Protein AF-A0A0C9YG19-F1 (afdb_monomer)

Mean predicted aligned error: 8.18 Å

Secondary structure (DSSP, 8-state):
----GGGS-EEEEEEETTTEEEEEE-GGGTTTSSSSSPPHHHHHHHIIIIIHHHHHHH-TTGGGGS-SSHHHHHHHTB-TTS-B--------GGGHHHHHHHHHHHHHHH-GGGTT-EEEEEE-S-TTSS----S--SS--S--GGGHHHHHHHHHHHHHTTS-GGG--TTT-EEEEEEEE--TTEEEEEBGGGHHHHHHHH-TTSS-HHHHHHH-TTEEEEEETTEEEEEEEEE--GGG-SS--EEEEEEGGGGTT--SSS-TTSPPPGGGGSSHHHHHHHHHHHHHHHHHHHIIIIISSTT-PPPPPB-EEEEEEEEGGGTTTTTS---HHHHHHHEEEEEHHHH-

Sequence (348 aa):
MYVPMHKIPNLALGKVANRSVIRVFFPRLYHRFDSPQIPQLDLELIYNRCLRPIVQRLMPNQATHWPPSYNTILQTSRDQRGRFHFGSFDIPAYLLPRFSELYLQSVQQLRPYFRDAYFAHELRGWKAATVHNLEEDADGGNHHRDNQPYERVNALDDLTGVLHMPSINPDQWLIDVGLEFGNPGHVVTWRRYGHPAIGRHLLPDHNDPAAAMERSRQYYVDYHMHLKDIAGFRWTPGRHSDVIKYVQAYTTEKAISYQLHDGIFRPRKPSELLSDRLTERLLDDLDKQAGILFTCTGNGDMWGGEPQDGCARLEVRVPLNHAQDILTQIPRRLINDTMVQIPSRNWW

Organism: NCBI:txid765257

Solvent-accessible surface area (backbone atoms only — not comparable to full-atom values): 20077 Å² total; per-residue (Å²): 136,90,74,63,70,93,61,40,17,53,45,79,76,48,69,52,82,97,42,33,34,36,30,42,37,21,62,58,43,46,84,70,49,101,52,56,66,71,53,68,71,57,55,36,47,46,37,55,72,30,54,51,54,50,39,42,72,77,37,55,73,65,38,70,79,48,71,90,37,47,68,52,44,60,60,74,21,38,48,100,85,67,48,80,52,82,83,84,82,89,75,62,74,91,48,45,72,62,47,55,52,53,48,48,60,41,44,32,70,76,40,85,48,33,36,82,43,44,80,44,83,45,76,52,84,64,78,84,67,55,72,64,69,83,69,73,66,89,62,87,60,93,70,57,88,80,45,50,69,51,36,50,49,49,33,47,45,68,70,44,67,88,50,70,60,94,81,52,62,41,82,79,38,75,39,78,47,69,51,76,44,73,50,93,67,16,30,24,32,36,29,44,85,22,51,42,58,52,38,36,69,77,36,73,88,42,95,56,37,41,62,51,46,75,72,32,95,50,45,46,78,45,59,47,95,83,37,82,60,36,19,27,34,37,36,47,54,52,97,72,35,96,57,49,59,32,38,38,37,41,53,53,56,55,63,79,62,60,64,99,57,93,53,78,72,47,90,84,57,78,72,40,72,76,37,71,72,45,35,54,49,49,50,54,37,48,54,50,50,50,51,53,40,45,32,33,33,7,69,64,43,102,79,63,46,76,37,50,60,20,27,25,32,44,35,38,28,26,31,45,78,47,58,78,72,54,86,69,75,76,60,69,65,57,50,65,70,23,45,45,77,40,52,11,52,78,72,80

pLDDT: mean 88.17, std 11.11, range [41.0, 97.69]

Nearest PDB structures (foldseek):
  4wxx-assembly1_A  TM=1.991E-01  e=7.252E+00  Homo sapiens
  3otl-assembly1_B  TM=2.188E-01  e=8.638E+00  Rhizobium johnstonii 3841
  8toc-assembly1_b  TM=1.114E-01  e=5.743E+00  Acinetobacter phage AP205

Structure (mmCIF, N/CA/C/O backbone):
data_AF-A0A0C9YG19-F1
#
_entry.id   AF-A0A0C9YG19-F1
#
loop_
_atom_site.group_PDB
_atom_site.id
_atom_site.type_symbol
_atom_site.label_atom_id
_atom_site.label_alt_id
_atom_site.label_comp_id
_atom_site.label_asym_id
_atom_site.label_entity_id
_atom_site.label_seq_id
_atom_site.pdbx_PDB_ins_code
_atom_site.Cartn_x
_atom_site.Cartn_y
_atom_site.Cartn_z
_atom_site.occupancy
_atom_site.B_iso_or_equiv
_atom_site.auth_seq_id
_atom_site.auth_comp_id
_atom_site.auth_asym_id
_atom_site.auth_atom_id
_atom_site.pdbx_PDB_model_num
ATOM 1 N N . MET A 1 1 ? 0.323 -13.789 22.845 1.00 58.31 1 MET A N 1
ATOM 2 C CA . MET A 1 1 ? -0.256 -14.189 21.542 1.00 58.31 1 MET A CA 1
ATOM 3 C C . MET A 1 1 ? -0.315 -12.945 20.669 1.00 58.31 1 MET A C 1
ATOM 5 O O . MET A 1 1 ? -0.845 -11.948 21.134 1.00 58.31 1 MET A O 1
ATOM 9 N N . TYR A 1 2 ? 0.255 -12.972 19.462 1.00 78.31 2 TYR A N 1
ATOM 10 C CA . TYR A 1 2 ? 0.160 -11.857 18.514 1.00 78.31 2 TYR A CA 1
ATOM 11 C C . TYR A 1 2 ? -1.079 -12.046 17.634 1.00 78.31 2 TYR A C 1
ATOM 13 O O . TYR A 1 2 ? -1.259 -13.116 17.054 1.00 78.31 2 TYR A O 1
ATOM 21 N N . VAL A 1 3 ? -1.936 -11.027 17.546 1.00 82.44 3 VAL A N 1
ATOM 22 C CA . VAL A 1 3 ? -3.127 -11.040 16.686 1.00 82.44 3 VAL A CA 1
ATOM 23 C C . VAL A 1 3 ? -2.904 -10.057 15.537 1.00 82.44 3 VAL A C 1
ATOM 25 O O . VAL A 1 3 ? -2.651 -8.882 15.802 1.00 82.44 3 VAL A O 1
ATOM 28 N N . PRO A 1 4 ? -2.990 -10.490 14.264 1.00 84.75 4 PRO A N 1
ATOM 29 C CA . PRO A 1 4 ? -2.910 -9.569 13.139 1.00 84.75 4 PRO A CA 1
ATOM 30 C C . PRO A 1 4 ? -4.013 -8.511 13.224 1.00 84.75 4 PRO A C 1
ATOM 32 O O . PRO A 1 4 ? -5.188 -8.857 13.348 1.00 84.75 4 PRO A O 1
ATOM 35 N N . MET A 1 5 ? -3.645 -7.232 13.107 1.00 85.62 5 MET A N 1
ATOM 36 C CA . MET A 1 5 ? -4.569 -6.111 13.318 1.00 85.62 5 MET A CA 1
ATOM 37 C C . MET A 1 5 ? -5.825 -6.205 12.439 1.00 85.62 5 MET A C 1
ATOM 39 O O . MET A 1 5 ? -6.927 -5.983 12.921 1.00 85.62 5 MET A O 1
ATOM 43 N N . HIS A 1 6 ? -5.694 -6.642 11.180 1.00 83.69 6 HIS A N 1
ATOM 44 C CA . HIS A 1 6 ? -6.826 -6.800 10.254 1.00 83.69 6 HIS A CA 1
ATOM 45 C C . HIS A 1 6 ? -7.873 -7.842 10.690 1.00 83.69 6 HIS A C 1
ATOM 47 O O . HIS A 1 6 ? -8.966 -7.865 10.130 1.00 83.69 6 HIS A O 1
ATOM 53 N N . LYS A 1 7 ? -7.552 -8.713 11.655 1.00 89.12 7 LYS A N 1
ATOM 54 C CA . LYS A 1 7 ? -8.494 -9.693 12.215 1.00 89.12 7 LYS A CA 1
ATOM 55 C C . LYS A 1 7 ? -9.224 -9.180 13.454 1.00 89.12 7 LYS A C 1
ATOM 57 O O . LYS A 1 7 ? -10.195 -9.800 13.876 1.00 89.12 7 LYS A O 1
ATOM 62 N N . ILE A 1 8 ? -8.756 -8.086 14.053 1.00 92.56 8 ILE A N 1
ATOM 63 C CA . ILE A 1 8 ? -9.388 -7.497 15.230 1.00 92.56 8 ILE A CA 1
ATOM 64 C C . ILE A 1 8 ? -10.605 -6.683 14.761 1.00 92.56 8 ILE A C 1
ATOM 66 O O . ILE A 1 8 ? -10.444 -5.793 13.915 1.00 92.56 8 ILE A O 1
ATOM 70 N N . PRO A 1 9 ? -11.811 -6.945 15.300 1.00 94.88 9 PRO A N 1
ATOM 71 C CA . PRO A 1 9 ? -12.997 -6.164 14.978 1.00 94.88 9 PRO A CA 1
ATOM 72 C C . PRO A 1 9 ? -12.779 -4.673 15.214 1.00 94.88 9 PRO A C 1
ATOM 74 O O . PRO A 1 9 ? -12.217 -4.259 16.231 1.00 94.88 9 PRO A O 1
ATOM 77 N N . ASN A 1 10 ? -13.201 -3.860 14.251 1.00 94.94 10 ASN A N 1
ATOM 78 C CA . ASN A 1 10 ? -13.003 -2.418 14.281 1.00 94.94 10 ASN A CA 1
ATOM 79 C C . ASN A 1 10 ? -14.088 -1.683 13.490 1.00 94.94 10 ASN A C 1
ATOM 81 O O . ASN A 1 10 ? -14.752 -2.265 12.632 1.00 94.94 10 ASN A O 1
ATOM 85 N N . LEU A 1 11 ? -14.238 -0.391 13.770 1.00 93.88 11 LEU A N 1
ATOM 86 C CA . LEU A 1 11 ? -15.047 0.533 12.975 1.00 93.88 11 LEU A CA 1
ATOM 87 C C . LEU A 1 11 ? -14.205 1.719 12.519 1.00 93.88 11 LEU A C 1
ATOM 89 O O . LEU A 1 11 ? -13.269 2.124 13.207 1.00 93.88 11 LEU A O 1
ATOM 93 N N . ALA A 1 12 ? -14.557 2.289 11.368 1.00 92.56 12 ALA A N 1
ATOM 94 C CA . ALA A 1 12 ? -14.039 3.582 10.941 1.00 92.56 12 ALA A CA 1
ATOM 95 C C . ALA A 1 12 ? -14.816 4.683 11.673 1.00 92.56 12 ALA A C 1
ATOM 97 O O . ALA A 1 12 ? -16.031 4.784 11.519 1.00 92.56 12 ALA A O 1
ATOM 98 N N . LEU A 1 13 ? -14.119 5.477 12.483 1.00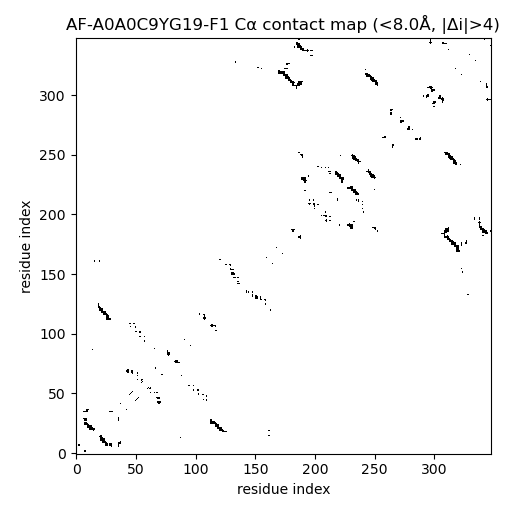 92.62 13 LEU A N 1
ATOM 99 C CA . LEU A 1 13 ? -14.714 6.574 13.242 1.00 92.62 13 LEU A CA 1
ATOM 100 C C . LEU A 1 13 ? -14.759 7.865 12.426 1.00 92.62 13 LEU A C 1
ATOM 102 O O . LEU A 1 13 ? -15.723 8.618 12.508 1.00 92.62 13 LEU A O 1
ATOM 106 N N . GLY A 1 14 ? -13.715 8.117 11.641 1.00 90.31 14 GLY A N 1
ATOM 107 C CA . GLY A 1 14 ? -13.596 9.333 10.854 1.00 90.31 14 GLY A CA 1
ATOM 108 C C . GLY A 1 14 ? -12.438 9.268 9.874 1.00 90.31 14 GLY A C 1
ATOM 109 O O . GLY A 1 14 ? -11.679 8.296 9.844 1.00 90.31 14 GLY A O 1
ATOM 110 N N . LYS A 1 15 ? -12.315 10.313 9.062 1.00 89.56 15 LYS A N 1
ATOM 111 C CA . LYS A 1 15 ? -11.207 10.506 8.128 1.00 89.56 15 LYS A CA 1
ATOM 112 C C . LYS A 1 15 ? -10.403 11.731 8.542 1.00 89.56 15 LYS A C 1
ATOM 114 O O . LYS A 1 15 ? -10.967 12.677 9.080 1.00 89.56 15 LYS A O 1
ATOM 119 N N . VAL A 1 16 ? -9.106 11.699 8.269 1.00 83.62 16 VAL A N 1
ATOM 120 C CA . VAL A 1 16 ? -8.214 12.856 8.385 1.00 83.62 16 VAL A CA 1
ATOM 121 C C . VAL A 1 16 ? -7.573 13.055 7.017 1.00 83.62 16 VAL A C 1
ATOM 123 O O . VAL A 1 16 ? -6.964 12.131 6.477 1.00 83.62 16 VAL A O 1
ATOM 126 N N . ALA A 1 17 ? -7.737 14.239 6.429 1.00 78.06 17 ALA A N 1
ATOM 127 C CA . ALA A 1 17 ? -7.295 14.514 5.059 1.00 78.06 17 ALA A CA 1
ATOM 128 C C . ALA A 1 17 ? -7.805 13.464 4.032 1.00 78.06 17 ALA A C 1
ATOM 130 O O . ALA A 1 17 ? -8.795 12.764 4.256 1.00 78.06 17 ALA A O 1
ATOM 131 N N . ASN A 1 18 ? -7.141 13.353 2.876 1.00 71.81 18 ASN A N 1
ATOM 132 C CA . ASN A 1 18 ? -7.630 12.560 1.738 1.00 71.81 18 ASN A CA 1
ATOM 133 C C . ASN A 1 18 ? -7.342 11.048 1.830 1.00 71.81 18 ASN A C 1
ATOM 135 O O . ASN A 1 18 ? -7.910 10.271 1.063 1.00 71.81 18 ASN A O 1
ATOM 139 N N . ARG A 1 19 ? -6.446 10.612 2.728 1.00 77.44 19 ARG A N 1
ATOM 140 C CA . ARG A 1 19 ? -5.847 9.258 2.701 1.00 77.44 19 ARG A CA 1
ATOM 141 C C . ARG A 1 19 ? -5.678 8.595 4.072 1.00 77.44 19 ARG A C 1
ATOM 143 O O . ARG A 1 19 ? -5.003 7.569 4.169 1.00 77.44 19 ARG A O 1
ATOM 150 N N . SER A 1 20 ? -6.284 9.156 5.120 1.00 86.81 20 SER A N 1
ATOM 151 C CA . SER A 1 20 ? -6.226 8.610 6.479 1.00 86.81 20 SER A CA 1
ATOM 152 C C . SER A 1 20 ? -7.620 8.323 7.023 1.00 86.81 20 SER A C 1
ATOM 154 O O . SER A 1 20 ? -8.537 9.137 6.903 1.00 86.81 20 SER A O 1
ATOM 156 N N . VAL A 1 21 ? -7.774 7.153 7.634 1.00 90.25 21 VAL A N 1
ATOM 157 C CA . VAL A 1 21 ? -8.972 6.732 8.360 1.00 90.25 21 VAL A CA 1
ATOM 158 C C . VAL A 1 21 ? -8.578 6.461 9.804 1.00 90.25 21 VAL A C 1
ATOM 160 O O . VAL A 1 21 ? -7.683 5.660 10.070 1.00 90.25 21 VAL A O 1
ATOM 163 N N . ILE A 1 22 ? -9.285 7.078 10.745 1.00 91.38 22 ILE A N 1
ATOM 164 C CA . ILE A 1 22 ? -9.171 6.741 12.161 1.00 91.38 22 ILE A CA 1
ATOM 165 C C . ILE A 1 22 ? -10.098 5.567 12.438 1.00 91.38 22 ILE A C 1
ATOM 167 O O . ILE A 1 22 ? -11.316 5.657 12.255 1.00 91.38 22 ILE A O 1
ATOM 171 N N . ARG A 1 23 ? -9.517 4.454 12.876 1.00 93.75 23 ARG A N 1
ATOM 172 C CA . ARG A 1 23 ? -10.244 3.254 13.284 1.00 93.75 23 ARG A CA 1
ATOM 173 C C . ARG A 1 23 ? -10.283 3.143 14.797 1.00 93.75 23 ARG A C 1
ATOM 175 O O . ARG A 1 23 ? -9.322 3.498 15.471 1.00 93.75 23 ARG A O 1
ATOM 182 N N . VAL A 1 24 ? -11.373 2.594 15.316 1.00 95.75 24 VAL A N 1
ATOM 183 C CA . VAL A 1 24 ? -11.475 2.151 16.709 1.00 95.75 24 VAL A CA 1
ATOM 184 C C . VAL A 1 24 ? -11.477 0.634 16.703 1.00 95.75 24 VAL A C 1
ATOM 186 O O . VAL A 1 24 ? -12.364 0.022 16.106 1.00 95.75 24 VAL A O 1
ATOM 189 N N . PHE A 1 25 ? -10.477 0.042 17.343 1.00 95.62 25 PHE A N 1
ATOM 190 C CA . PHE A 1 25 ? -10.313 -1.399 17.477 1.00 95.62 25 PHE A CA 1
ATOM 191 C C . PHE A 1 25 ? -10.919 -1.899 18.786 1.00 95.62 25 PHE A C 1
ATOM 193 O O . PHE A 1 25 ? -10.841 -1.216 19.803 1.00 95.62 25 PHE A O 1
ATOM 200 N N . PHE A 1 26 ? -11.485 -3.108 18.761 1.00 95.56 26 PHE A N 1
ATOM 201 C CA . PHE A 1 26 ? -12.121 -3.761 19.908 1.00 95.56 26 PHE A CA 1
ATOM 202 C C . PHE A 1 26 ? -11.501 -5.147 20.146 1.00 95.56 26 PHE A C 1
ATOM 204 O O . PHE A 1 26 ? -12.040 -6.161 19.693 1.00 95.56 26 PHE A O 1
ATOM 211 N N . PRO A 1 27 ? -10.366 -5.235 20.860 1.00 94.00 27 PRO A N 1
ATOM 212 C CA . PRO A 1 27 ? -9.614 -6.484 21.019 1.00 94.00 27 PRO A CA 1
ATOM 213 C C . PRO A 1 27 ? -10.426 -7.630 21.617 1.00 94.00 27 PRO A C 1
ATOM 215 O O . PRO A 1 27 ? -10.309 -8.771 21.180 1.00 94.00 27 PRO A O 1
ATOM 218 N N . ARG A 1 28 ? -11.303 -7.327 22.579 1.00 93.31 28 ARG A N 1
ATOM 219 C CA . ARG A 1 28 ? -12.136 -8.325 23.268 1.00 93.31 28 ARG A CA 1
ATOM 220 C C . ARG A 1 28 ? -13.307 -8.856 22.431 1.00 93.31 28 ARG A C 1
ATOM 222 O O . ARG A 1 28 ? -14.030 -9.736 22.898 1.00 93.31 28 ARG A O 1
ATOM 229 N N . LEU A 1 29 ? -13.505 -8.335 21.218 1.00 91.62 29 LEU A N 1
ATOM 230 C CA . LEU A 1 29 ? -14.430 -8.895 20.229 1.00 91.62 29 LEU A CA 1
ATOM 231 C C . LEU A 1 29 ? -13.770 -9.944 19.323 1.00 91.62 29 LEU A C 1
ATOM 233 O O . LEU A 1 29 ? -14.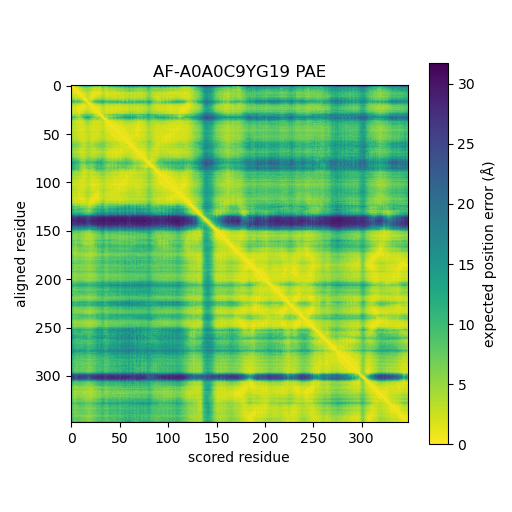477 -10.649 18.604 1.00 91.62 29 LEU A O 1
ATOM 237 N N . TYR A 1 30 ? -12.441 -10.072 19.342 1.00 90.44 30 TYR A N 1
ATOM 238 C CA . TYR A 1 30 ? -11.735 -11.068 18.538 1.00 90.44 30 TYR A CA 1
ATOM 239 C C . TYR A 1 30 ? -12.205 -12.492 18.886 1.00 90.44 30 TYR A C 1
ATOM 241 O O . TYR A 1 30 ? -12.231 -12.860 20.059 1.00 90.44 30 TYR A O 1
ATOM 249 N N . HIS A 1 31 ? -12.599 -13.272 17.868 1.00 86.19 31 HIS A N 1
ATOM 250 C CA . HIS A 1 31 ? -13.207 -14.614 17.988 1.00 86.19 31 HIS A CA 1
ATOM 251 C C . HIS A 1 31 ? -14.508 -14.700 18.794 1.00 86.19 31 HIS A C 1
ATOM 253 O O . HIS A 1 31 ? -14.967 -15.795 19.111 1.00 86.19 31 HIS A O 1
ATOM 259 N N . ARG A 1 32 ? -15.136 -13.568 19.127 1.00 81.38 32 ARG A N 1
ATOM 260 C CA . ARG A 1 32 ? -16.438 -13.583 19.805 1.00 81.38 32 ARG A CA 1
ATOM 261 C C . ARG A 1 32 ? -17.578 -13.948 18.852 1.00 81.38 32 ARG A C 1
ATOM 263 O O . ARG A 1 32 ? -18.574 -14.519 19.284 1.00 81.38 32 ARG A O 1
ATOM 270 N N . PHE A 1 33 ? -17.428 -13.588 17.583 1.00 77.38 33 PHE A N 1
ATOM 271 C CA . PHE A 1 33 ? -18.382 -13.844 16.512 1.00 77.38 33 PHE A CA 1
ATOM 272 C C . PHE A 1 33 ? -17.660 -14.493 15.331 1.00 77.38 33 PHE A C 1
ATOM 274 O O . PHE A 1 33 ? -16.451 -14.311 15.170 1.00 77.38 33 PHE A O 1
ATOM 281 N N . ASP A 1 34 ? -18.412 -15.180 14.471 1.00 76.56 34 ASP A N 1
ATOM 282 C CA . ASP A 1 34 ? -17.875 -15.808 13.254 1.00 76.56 34 ASP A CA 1
ATOM 283 C C . ASP A 1 34 ? -17.319 -14.779 12.255 1.00 76.56 34 ASP A C 1
ATOM 285 O O . ASP A 1 34 ? -16.471 -15.088 11.420 1.00 76.56 34 ASP A O 1
ATOM 289 N N . SER A 1 35 ? -17.788 -13.531 12.353 1.00 80.38 35 SER A N 1
ATOM 290 C CA . SER A 1 35 ? -17.369 -12.408 11.521 1.00 80.38 35 SER A CA 1
ATOM 291 C C . SER A 1 35 ? -16.600 -11.370 12.345 1.00 80.38 35 SER A C 1
ATOM 293 O O . SER A 1 35 ? -17.023 -11.034 13.452 1.00 80.38 35 SER A O 1
ATOM 295 N N . PRO A 1 36 ? -15.521 -10.772 11.800 1.00 80.38 36 PRO A N 1
ATOM 296 C CA . PRO A 1 36 ? -14.841 -9.643 12.432 1.00 80.38 36 PRO A CA 1
ATOM 297 C C . PRO A 1 36 ? -15.655 -8.337 12.362 1.00 80.38 36 PRO A C 1
ATOM 299 O O . PRO A 1 36 ? -15.201 -7.299 12.843 1.00 80.38 36 PRO A O 1
ATOM 302 N N . GLN A 1 37 ? -16.833 -8.350 11.734 1.00 87.38 37 GLN A N 1
ATOM 303 C CA . GLN A 1 37 ? -17.722 -7.195 11.687 1.00 87.38 37 GLN A CA 1
ATOM 304 C C . GLN A 1 37 ? -18.396 -6.971 13.041 1.00 87.38 37 GLN A C 1
ATOM 306 O O . GLN A 1 37 ? -18.900 -7.899 13.670 1.00 87.38 37 GLN A O 1
ATOM 311 N N . ILE A 1 38 ? -18.443 -5.710 13.469 1.00 91.62 38 ILE A N 1
ATOM 312 C CA . ILE A 1 38 ? -19.184 -5.322 14.669 1.00 91.62 38 ILE A CA 1
ATOM 313 C C . ILE A 1 38 ? -20.686 -5.439 14.364 1.00 91.62 38 ILE A C 1
ATOM 315 O O . ILE A 1 38 ? -21.131 -4.879 13.356 1.00 91.62 38 ILE A O 1
ATOM 319 N N . PRO A 1 39 ? -21.477 -6.135 15.203 1.00 92.38 39 PRO A N 1
ATOM 320 C CA . PRO A 1 39 ? -22.915 -6.255 15.003 1.00 92.38 39 PRO A CA 1
ATOM 321 C C . PRO A 1 39 ? -23.605 -4.893 14.885 1.00 92.38 39 PRO A C 1
ATOM 323 O O . PRO A 1 39 ? -23.254 -3.935 15.573 1.00 92.38 39 PRO A O 1
ATOM 326 N N . GLN A 1 40 ? -24.651 -4.810 14.064 1.00 92.75 40 GLN A N 1
ATOM 327 C CA . GLN A 1 40 ? -25.385 -3.558 13.856 1.00 92.75 40 GLN A CA 1
ATOM 328 C C . GLN A 1 40 ? -25.971 -2.988 15.159 1.00 92.75 40 GLN A C 1
ATOM 330 O O . GLN A 1 40 ? -25.923 -1.780 15.372 1.00 92.75 40 GLN A O 1
ATOM 335 N N . LEU A 1 41 ? -26.450 -3.855 16.059 1.00 94.06 41 LEU A N 1
ATOM 336 C CA . LEU A 1 41 ? -26.952 -3.464 17.382 1.00 94.06 41 LEU A CA 1
ATOM 337 C C . LEU A 1 41 ? -25.866 -2.795 18.245 1.00 94.06 41 LEU A C 1
ATOM 339 O O . LEU A 1 41 ? -26.140 -1.864 18.999 1.00 94.06 41 LEU A O 1
ATOM 343 N N . ASP A 1 42 ? -24.624 -3.259 18.120 1.00 95.44 42 ASP A N 1
ATOM 344 C CA . ASP A 1 42 ? -23.477 -2.694 18.825 1.00 95.44 42 ASP A CA 1
ATOM 345 C C . ASP A 1 42 ? -23.072 -1.339 18.222 1.00 95.44 42 ASP A C 1
ATOM 347 O O . ASP A 1 42 ? -22.801 -0.397 18.965 1.00 95.44 42 ASP A O 1
ATOM 351 N N . LEU A 1 43 ? -23.104 -1.197 16.890 1.00 95.38 43 LEU A N 1
ATOM 352 C CA . LEU A 1 43 ? -22.882 0.091 16.216 1.00 95.38 43 LEU A CA 1
ATOM 353 C C . LEU A 1 43 ? -23.936 1.134 16.612 1.00 95.38 43 LEU A C 1
ATOM 355 O O . LEU A 1 43 ? -23.595 2.285 16.892 1.00 95.38 43 LEU A O 1
ATOM 359 N N . GLU A 1 44 ? -25.202 0.722 16.685 1.00 96.69 44 GLU A N 1
ATOM 360 C CA . GLU A 1 44 ? -26.297 1.564 17.161 1.00 96.69 44 GLU A CA 1
ATOM 361 C C . GLU A 1 44 ? -26.055 2.040 18.596 1.00 96.69 44 GLU A C 1
ATOM 363 O O . GLU A 1 44 ? -26.192 3.231 18.892 1.00 96.69 44 GLU A O 1
ATOM 368 N N . LEU A 1 45 ? -25.652 1.124 19.480 1.00 97.00 45 LEU A N 1
ATOM 369 C CA . LEU A 1 45 ? -25.354 1.438 20.871 1.00 97.00 45 LEU A CA 1
ATOM 370 C C . LEU A 1 45 ? -24.191 2.434 20.985 1.00 97.00 45 LEU A C 1
ATOM 372 O O . LEU A 1 45 ? -24.309 3.426 21.706 1.00 97.00 45 LEU A O 1
ATOM 376 N N . ILE A 1 46 ? -23.099 2.206 20.248 1.00 97.06 46 ILE A N 1
ATOM 377 C CA . ILE A 1 46 ? -21.931 3.099 20.216 1.00 97.06 46 ILE A CA 1
ATOM 378 C C . ILE A 1 46 ? -22.338 4.499 19.747 1.00 97.06 46 ILE A C 1
ATOM 380 O O . ILE A 1 46 ? -21.963 5.492 20.375 1.00 97.06 46 ILE A O 1
ATOM 384 N N . TYR A 1 47 ? -23.136 4.608 18.684 1.00 96.31 47 TYR A N 1
ATOM 385 C CA . TYR A 1 47 ? -23.573 5.912 18.192 1.00 96.31 47 TYR A CA 1
ATOM 386 C C . TYR A 1 47 ? -24.484 6.627 19.199 1.00 96.31 47 TYR A C 1
ATOM 388 O O . TYR A 1 47 ? -24.175 7.735 19.643 1.00 96.31 47 TYR A O 1
ATOM 396 N N . ASN A 1 48 ? -25.587 5.980 19.587 1.00 97.56 48 ASN A N 1
ATOM 397 C CA . ASN A 1 48 ? -26.656 6.597 20.373 1.00 97.56 48 ASN A CA 1
ATOM 398 C C . ASN A 1 48 ? -26.228 6.903 21.817 1.00 97.56 48 ASN A C 1
ATOM 400 O O . ASN A 1 48 ? -26.682 7.890 22.393 1.00 97.56 48 ASN A O 1
ATOM 404 N N . ARG A 1 49 ? -25.396 6.048 22.430 1.00 97.50 49 ARG A N 1
ATOM 405 C CA . ARG A 1 49 ? -25.049 6.139 23.861 1.00 97.50 49 ARG A CA 1
ATOM 406 C C . ARG A 1 49 ? -23.635 6.636 24.138 1.00 97.50 49 ARG A C 1
ATOM 408 O O . ARG A 1 49 ? -23.352 6.958 25.286 1.00 97.50 49 ARG A O 1
ATOM 415 N N . CYS A 1 50 ? -22.769 6.720 23.131 1.00 97.06 50 CYS A N 1
ATOM 416 C CA . CYS A 1 50 ? -21.411 7.233 23.298 1.00 97.06 50 CYS A CA 1
ATOM 417 C C . CYS A 1 50 ? -21.133 8.421 22.373 1.00 97.06 50 CYS A C 1
ATOM 419 O O . CYS A 1 50 ? -21.006 9.546 22.855 1.00 97.06 50 CYS A O 1
ATOM 421 N N . LEU A 1 51 ? -21.079 8.206 21.055 1.00 95.81 51 LEU A N 1
ATOM 422 C CA . LEU A 1 51 ? -20.628 9.237 20.116 1.00 95.81 51 LEU A CA 1
ATOM 423 C C . LEU A 1 51 ? -21.513 10.491 20.159 1.00 95.81 51 LEU A C 1
ATOM 425 O O . LEU A 1 51 ? -21.014 11.603 20.336 1.00 95.81 51 LEU A O 1
ATOM 429 N N . ARG A 1 52 ? -22.832 10.313 20.040 1.00 95.56 52 ARG A N 1
ATOM 430 C CA . ARG A 1 52 ? -23.790 11.419 19.984 1.00 95.56 52 ARG A CA 1
ATOM 431 C C . ARG A 1 52 ? -23.820 12.252 21.280 1.00 95.56 52 ARG A C 1
ATOM 433 O O . ARG A 1 52 ? -23.705 13.475 21.161 1.00 95.56 52 ARG A O 1
ATOM 440 N N . PRO A 1 53 ? -23.893 11.657 22.491 1.00 97.50 53 PRO A N 1
ATOM 441 C CA . PRO A 1 53 ? -23.796 12.408 23.746 1.00 97.50 53 PRO A CA 1
ATOM 442 C C . PRO A 1 53 ? -22.486 13.186 23.917 1.00 97.50 53 PRO A C 1
ATOM 444 O O . PRO A 1 53 ? -22.501 14.315 24.406 1.00 97.50 53 PRO A O 1
ATOM 447 N N . ILE A 1 54 ? -21.348 12.621 23.496 1.00 97.62 54 ILE A N 1
ATOM 448 C CA . ILE A 1 54 ? -20.051 13.313 23.581 1.00 97.62 54 ILE A CA 1
ATOM 449 C C . ILE A 1 54 ? -20.043 14.544 22.675 1.00 97.62 54 ILE A C 1
ATOM 451 O O . ILE A 1 54 ? -19.625 15.618 23.103 1.00 97.62 54 ILE A O 1
ATOM 455 N N . VAL A 1 55 ? -20.556 14.412 21.451 1.00 96.06 55 VAL A N 1
ATOM 456 C CA . VAL A 1 55 ? -20.698 15.532 20.512 1.00 96.06 55 VAL A CA 1
ATOM 457 C C . VAL A 1 55 ? -21.612 16.617 21.088 1.00 96.06 55 VAL A C 1
ATOM 459 O O . VAL A 1 55 ? -21.241 17.784 21.086 1.00 96.06 55 VAL A O 1
ATOM 462 N N . GLN A 1 56 ? -22.764 16.258 21.662 1.00 96.69 56 GLN A N 1
ATOM 463 C CA . GLN A 1 56 ? -23.655 17.229 22.321 1.00 96.69 56 GLN A CA 1
ATOM 464 C C . GLN A 1 56 ? -22.968 17.967 23.474 1.00 96.69 56 GLN A C 1
ATOM 466 O O . GLN A 1 56 ? -23.183 19.162 23.655 1.00 96.69 56 GLN A O 1
ATOM 471 N N . ARG A 1 57 ? -22.123 17.264 24.233 1.00 97.12 57 ARG A N 1
ATOM 472 C CA . ARG A 1 57 ? -21.387 17.836 25.361 1.00 97.12 57 ARG A CA 1
ATOM 473 C C . ARG A 1 57 ? -20.261 18.775 24.926 1.00 97.12 57 ARG A C 1
ATOM 475 O O . ARG A 1 57 ? -20.061 19.798 25.569 1.00 97.12 57 ARG A O 1
ATOM 482 N N . LEU A 1 58 ? -19.491 18.404 23.903 1.00 97.25 58 LEU A N 1
ATOM 4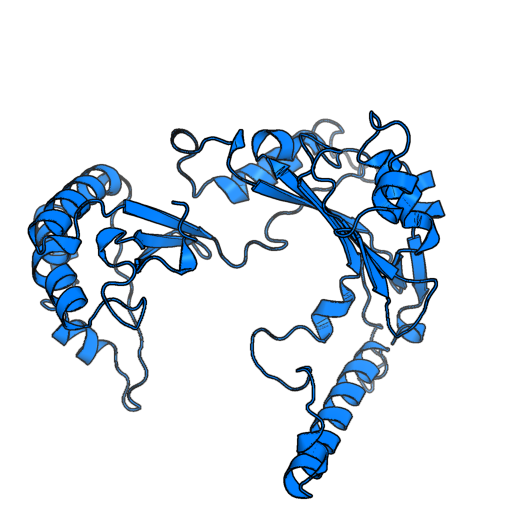83 C CA . LEU A 1 58 ? -18.287 19.143 23.500 1.00 97.25 58 LEU A CA 1
ATOM 484 C C . LEU A 1 58 ? -18.556 20.228 22.453 1.00 97.25 58 LEU A C 1
ATOM 486 O O . LEU A 1 58 ? -17.805 21.195 22.376 1.00 97.25 58 LEU A O 1
ATOM 490 N N . MET A 1 59 ? -19.597 20.062 21.639 1.00 95.62 59 MET A N 1
ATOM 491 C CA . MET A 1 59 ? -19.894 20.931 20.500 1.00 95.62 59 MET A CA 1
ATOM 492 C C . MET A 1 59 ? -21.413 21.100 20.307 1.00 95.62 59 MET A C 1
ATOM 494 O O . MET A 1 59 ? -21.958 20.702 19.279 1.00 95.62 59 MET A O 1
ATOM 498 N N . PRO A 1 60 ? -22.134 21.678 21.289 1.00 94.75 60 PRO A N 1
ATOM 499 C CA . PRO A 1 60 ? -23.601 21.695 21.314 1.00 94.75 60 PRO A CA 1
ATOM 500 C C . PRO A 1 60 ? -24.243 22.355 20.084 1.00 94.75 60 PRO A C 1
ATOM 502 O O . PRO A 1 60 ? -25.294 21.905 19.635 1.00 94.75 60 PRO A O 1
ATOM 505 N N . ASN A 1 61 ? -23.600 23.365 19.492 1.00 93.56 61 ASN A N 1
ATOM 506 C CA . ASN A 1 61 ? -24.111 24.018 18.285 1.00 93.56 61 ASN A CA 1
ATOM 507 C C . ASN A 1 61 ? -23.961 23.110 17.056 1.00 93.56 61 ASN A C 1
ATOM 509 O O . ASN A 1 61 ? -24.936 22.851 16.355 1.00 93.56 61 ASN A O 1
ATOM 513 N N . GLN A 1 62 ? -22.769 22.549 16.831 1.00 91.06 62 GLN A N 1
ATOM 514 C CA . GLN A 1 62 ? -22.498 21.625 15.723 1.00 91.06 62 GLN A CA 1
ATOM 515 C C . GLN A 1 62 ? -23.311 20.338 15.859 1.00 91.06 62 GLN A C 1
ATOM 517 O O . GLN A 1 62 ? -23.762 19.770 14.866 1.00 91.06 62 GLN A O 1
ATOM 522 N N . ALA A 1 63 ? -23.558 19.910 17.097 1.00 92.88 63 ALA A N 1
ATOM 523 C CA . ALA A 1 63 ? -24.385 18.769 17.426 1.00 92.88 63 ALA A CA 1
ATOM 524 C C . ALA A 1 63 ? -25.799 18.878 16.831 1.00 92.88 63 ALA A C 1
ATOM 526 O O . ALA A 1 63 ? -26.422 17.840 16.636 1.00 92.88 63 ALA A O 1
ATOM 527 N N . THR A 1 64 ? -26.319 20.067 16.519 1.00 92.38 64 THR A N 1
ATOM 528 C CA . THR A 1 64 ? -27.639 20.218 15.875 1.00 92.38 64 THR A CA 1
ATOM 529 C C . THR A 1 64 ? -27.682 19.673 14.444 1.00 92.38 64 THR A C 1
ATOM 531 O O . THR A 1 64 ? -28.736 19.229 13.998 1.00 92.38 64 THR A O 1
ATOM 534 N N . HIS A 1 65 ? -26.539 19.621 13.751 1.00 90.75 65 HIS A N 1
ATOM 535 C CA . HIS A 1 65 ? -26.425 19.074 12.395 1.00 90.75 65 HIS A CA 1
ATOM 536 C C . HIS A 1 65 ? -26.253 17.550 12.374 1.00 90.75 65 HIS A C 1
ATOM 538 O O . HIS A 1 65 ? -26.425 16.918 11.335 1.00 90.75 65 HIS A O 1
ATOM 544 N N . TRP A 1 66 ? -25.909 16.949 13.515 1.00 92.31 66 TRP A N 1
ATOM 545 C CA . TRP A 1 66 ? -25.705 15.509 13.615 1.00 92.31 66 TRP A CA 1
ATOM 546 C C . TRP A 1 66 ? -27.050 14.781 13.712 1.00 92.31 66 TRP A C 1
ATOM 548 O O . TRP A 1 66 ? -27.917 15.210 14.485 1.00 92.31 66 TRP A O 1
ATOM 558 N N . PRO A 1 67 ? -27.211 13.634 13.026 1.00 93.25 67 PRO A N 1
ATOM 559 C CA . PRO A 1 67 ? -28.421 12.833 13.123 1.00 93.25 67 PRO A CA 1
ATOM 560 C C . PRO A 1 67 ? -28.803 12.503 14.579 1.00 93.25 67 PRO A C 1
ATOM 562 O O . PRO A 1 67 ? -27.945 12.299 15.442 1.00 93.25 67 PRO A O 1
ATOM 565 N N . PRO A 1 68 ? -30.100 12.469 14.911 1.00 94.38 68 PRO A N 1
ATOM 566 C CA . PRO A 1 68 ? -30.544 12.221 16.280 1.00 94.38 68 PRO A CA 1
ATOM 567 C C . PRO A 1 68 ? -30.345 10.763 16.717 1.00 94.38 68 PRO A C 1
ATOM 569 O O . PRO A 1 68 ? -30.270 10.500 17.913 1.00 94.38 68 PRO A O 1
ATOM 572 N N . SER A 1 69 ? -30.248 9.818 15.774 1.00 95.12 69 SER A N 1
ATOM 573 C CA . SER A 1 69 ? -30.038 8.398 16.068 1.00 95.12 69 SER A CA 1
ATOM 574 C C . SER A 1 69 ? -29.311 7.664 14.939 1.00 95.12 69 SER A C 1
ATOM 576 O O . SER A 1 69 ? -29.307 8.111 13.789 1.00 95.12 69 SER A O 1
ATOM 578 N N . TYR A 1 70 ? -28.758 6.493 15.255 1.00 94.00 70 TYR A N 1
ATOM 579 C CA . TYR A 1 70 ? -28.158 5.591 14.269 1.00 94.00 70 TYR A CA 1
ATOM 580 C C . TYR A 1 70 ? -29.155 5.142 13.194 1.00 94.00 70 TYR A C 1
ATOM 582 O O . TYR A 1 70 ? -28.821 5.096 12.012 1.00 94.00 70 TYR A O 1
ATOM 590 N N . ASN A 1 71 ? -30.404 4.864 13.577 1.00 93.19 71 ASN A N 1
ATOM 591 C CA . ASN A 1 71 ? -31.441 4.496 12.617 1.00 93.19 71 ASN A CA 1
ATOM 592 C C . ASN A 1 71 ? -31.729 5.646 11.639 1.00 93.19 71 ASN A C 1
ATOM 594 O O . ASN A 1 71 ? -31.844 5.424 10.435 1.00 93.19 71 ASN A O 1
ATOM 598 N N . THR A 1 72 ? -31.747 6.890 12.133 1.00 91.50 72 THR A N 1
ATOM 599 C CA . THR A 1 72 ? -31.875 8.070 11.269 1.00 91.50 72 THR A CA 1
ATOM 600 C C . THR A 1 72 ? -30.723 8.149 10.272 1.00 91.50 72 THR A C 1
ATOM 602 O O . THR A 1 72 ? -30.992 8.363 9.096 1.00 91.50 72 THR A O 1
ATOM 605 N N . ILE A 1 73 ? -29.473 7.886 10.690 1.00 90.31 73 ILE A N 1
ATOM 606 C CA . ILE A 1 73 ? -28.326 7.819 9.764 1.00 90.31 73 ILE A CA 1
ATOM 607 C C . ILE A 1 73 ? -28.595 6.814 8.651 1.00 90.31 73 ILE A C 1
ATOM 609 O O . ILE A 1 73 ? -28.429 7.141 7.480 1.00 90.31 73 ILE A O 1
ATOM 613 N N . LEU A 1 74 ? -29.002 5.592 8.994 1.00 89.94 74 LEU A N 1
ATOM 614 C CA . LEU A 1 74 ? -29.218 4.544 7.997 1.00 89.94 74 LEU A CA 1
ATOM 615 C C . LEU A 1 74 ? -30.324 4.896 7.002 1.00 89.94 74 LEU A C 1
ATOM 617 O O . LEU A 1 74 ? -30.202 4.552 5.829 1.00 89.94 74 LEU A O 1
ATOM 621 N N . GLN A 1 75 ? -31.376 5.577 7.455 1.00 87.88 75 GLN A N 1
ATOM 622 C CA . GLN A 1 75 ? -32.468 6.022 6.594 1.00 87.88 75 GLN A CA 1
ATOM 623 C C . GLN A 1 75 ? -32.046 7.181 5.686 1.00 87.88 75 GLN A C 1
ATOM 625 O O . GLN A 1 75 ? -32.288 7.123 4.484 1.00 87.88 75 GLN A O 1
ATOM 630 N N . THR A 1 76 ? -31.376 8.203 6.227 1.00 88.06 76 THR A N 1
ATOM 631 C CA . THR A 1 76 ? -30.967 9.387 5.450 1.00 88.06 76 THR A CA 1
ATOM 632 C C . THR A 1 76 ? -29.771 9.123 4.546 1.00 88.06 76 THR A C 1
ATOM 634 O O . THR A 1 76 ? -29.554 9.860 3.592 1.00 88.06 76 THR A O 1
ATOM 637 N N . SER A 1 77 ? -28.985 8.084 4.835 1.00 87.06 77 SER A N 1
ATOM 638 C CA . SER A 1 77 ? -27.816 7.718 4.034 1.00 87.06 77 SER A CA 1
ATOM 639 C C . SER A 1 77 ? -28.168 6.824 2.848 1.00 87.06 77 SER A C 1
ATOM 641 O O . SER A 1 77 ? -27.251 6.351 2.201 1.00 87.06 77 SER A O 1
ATOM 643 N N . ARG A 1 78 ? -29.436 6.512 2.555 1.00 86.81 78 ARG A N 1
ATOM 644 C CA . ARG A 1 78 ? -29.805 5.651 1.416 1.00 86.81 78 ARG A CA 1
ATOM 645 C C . ARG A 1 78 ? -30.427 6.465 0.288 1.00 86.81 78 ARG A C 1
ATOM 647 O O . ARG A 1 78 ? -31.319 7.270 0.530 1.00 86.81 78 ARG A O 1
ATOM 654 N N . ASP A 1 79 ? -29.989 6.221 -0.945 1.00 85.44 79 ASP A N 1
ATOM 655 C CA . ASP A 1 79 ? -30.681 6.739 -2.127 1.00 85.44 79 ASP A CA 1
ATOM 656 C C . ASP A 1 79 ? -31.917 5.899 -2.492 1.00 85.44 79 ASP A C 1
ATOM 658 O O . ASP A 1 79 ? -32.205 4.860 -1.893 1.00 85.44 79 ASP A O 1
ATOM 662 N N . GLN A 1 80 ? -32.641 6.336 -3.526 1.00 83.44 80 GLN A N 1
ATOM 663 C CA . GLN A 1 80 ? -33.833 5.649 -4.042 1.00 83.44 80 GLN A CA 1
ATOM 664 C C . GLN A 1 80 ? -33.557 4.213 -4.526 1.00 83.44 80 GLN A C 1
ATOM 666 O O . GLN A 1 80 ? -34.486 3.422 -4.660 1.00 83.44 80 GLN A O 1
ATOM 671 N N . ARG A 1 81 ? -32.292 3.860 -4.791 1.00 83.94 81 ARG A N 1
ATOM 672 C CA . ARG A 1 81 ? -31.849 2.518 -5.201 1.00 83.94 81 ARG A CA 1
ATOM 673 C C . ARG 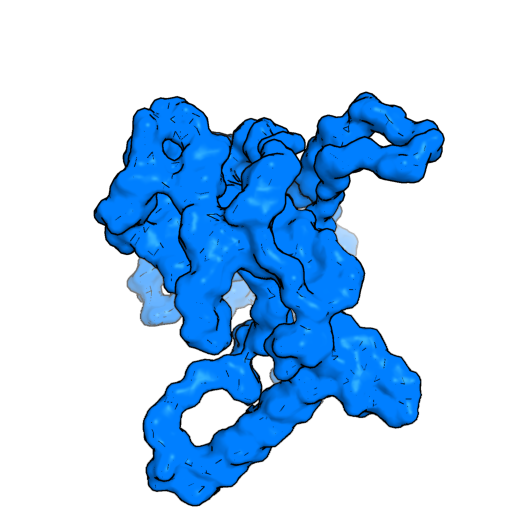A 1 81 ? -31.282 1.714 -4.025 1.00 83.94 81 ARG A C 1
ATOM 675 O O . ARG A 1 81 ? -30.725 0.638 -4.236 1.00 83.94 81 ARG A O 1
ATOM 682 N N . GLY A 1 82 ? -31.392 2.232 -2.801 1.00 79.25 82 GLY A N 1
ATOM 683 C CA . GLY A 1 82 ? -30.874 1.616 -1.585 1.00 79.25 82 GLY A CA 1
ATOM 684 C C . GLY A 1 82 ? -29.351 1.677 -1.442 1.00 79.25 82 GLY A C 1
ATOM 685 O O . GLY A 1 82 ? -28.812 1.013 -0.554 1.00 79.25 82 GLY A O 1
ATOM 686 N N . ARG A 1 83 ? -28.637 2.444 -2.280 1.00 81.38 83 ARG A N 1
ATOM 687 C CA . ARG A 1 83 ? -27.185 2.620 -2.138 1.00 81.38 83 ARG A CA 1
ATOM 688 C C . ARG A 1 83 ? -26.886 3.600 -1.019 1.00 81.38 83 ARG A C 1
ATOM 690 O O . ARG A 1 83 ? -27.581 4.600 -0.858 1.00 81.38 83 ARG A O 1
ATOM 697 N N . PHE A 1 84 ? -25.828 3.308 -0.270 1.00 84.06 84 PHE A N 1
ATOM 698 C CA . PHE A 1 84 ? -25.404 4.156 0.830 1.00 84.06 84 PHE A CA 1
ATOM 699 C C . PHE A 1 84 ? -24.551 5.341 0.362 1.00 84.06 84 PHE A C 1
ATOM 701 O O . PHE A 1 84 ? -23.545 5.156 -0.320 1.00 84.06 84 PHE A O 1
ATOM 708 N N . HIS A 1 85 ? -24.920 6.533 0.819 1.00 82.25 85 HIS A N 1
ATOM 709 C CA . HIS A 1 85 ? -24.218 7.804 0.698 1.00 82.25 85 HIS A CA 1
ATOM 710 C C . HIS A 1 85 ? -24.020 8.361 2.107 1.00 82.25 85 HIS A C 1
ATOM 712 O O . HIS A 1 85 ? -24.956 8.861 2.727 1.00 82.25 85 HIS A O 1
ATOM 718 N N . PHE A 1 86 ? -22.811 8.227 2.646 1.00 77.56 86 PHE A N 1
ATOM 719 C CA . PHE A 1 86 ? -22.506 8.691 3.997 1.00 77.56 86 PHE A CA 1
ATOM 720 C C . PHE A 1 86 ? -21.961 10.119 3.961 1.00 77.56 86 PHE A C 1
ATOM 722 O O . PHE A 1 86 ? -20.942 10.376 3.320 1.00 77.56 86 PHE A O 1
ATOM 729 N N . GLY A 1 87 ? -22.622 11.029 4.678 1.00 79.12 87 GLY A N 1
ATOM 730 C CA . GLY A 1 87 ? -22.079 12.354 4.975 1.00 79.12 87 GLY A CA 1
ATOM 731 C C . GLY A 1 87 ? -20.979 12.296 6.040 1.00 79.12 87 GLY A C 1
ATOM 732 O O . GLY A 1 87 ? -20.887 11.335 6.808 1.00 79.12 87 GLY A O 1
ATOM 733 N N . SER A 1 88 ? -20.154 13.338 6.100 1.00 84.00 88 SER A N 1
ATOM 734 C CA . SER A 1 88 ? -19.151 13.543 7.147 1.00 84.00 88 SER A CA 1
ATOM 735 C C . SER A 1 88 ? -19.495 14.769 7.984 1.00 84.00 88 SER A C 1
ATOM 737 O O . SER A 1 88 ? -20.010 15.755 7.463 1.00 84.00 88 SER A O 1
ATOM 739 N N . PHE A 1 89 ? -19.179 14.705 9.275 1.00 89.44 89 PHE A N 1
ATOM 740 C CA . PHE A 1 89 ? -19.309 15.826 10.198 1.00 89.44 89 PHE A CA 1
ATOM 741 C C . PHE A 1 89 ? -17.982 16.038 10.912 1.00 89.44 89 PHE A C 1
ATOM 743 O O . PHE A 1 89 ? -17.387 15.077 11.408 1.00 89.44 89 PHE A O 1
ATOM 750 N N . ASP A 1 90 ? -17.537 17.287 10.971 1.00 90.19 90 ASP A N 1
ATOM 751 C CA . ASP A 1 90 ? -16.216 17.606 11.491 1.00 90.19 90 ASP A CA 1
ATOM 752 C C . ASP A 1 90 ? -16.191 17.664 13.017 1.00 90.19 90 ASP A C 1
ATOM 754 O O . ASP A 1 90 ? -17.112 18.158 13.674 1.00 90.19 90 ASP A O 1
ATOM 758 N N . ILE A 1 91 ? -15.079 17.186 13.575 1.00 91.50 91 ILE A N 1
ATOM 759 C CA . ILE A 1 91 ? -14.702 17.397 14.968 1.00 91.50 91 ILE A CA 1
ATOM 760 C C . ILE A 1 91 ? -13.522 18.373 14.962 1.00 91.50 91 ILE A C 1
ATOM 762 O O . ILE A 1 91 ? -12.474 18.032 14.411 1.00 91.50 91 ILE A O 1
ATOM 766 N N . PRO A 1 92 ? -13.652 19.572 15.560 1.00 91.00 92 PRO A N 1
ATOM 767 C CA . PRO A 1 92 ? -12.559 20.533 15.610 1.00 91.00 92 PRO A CA 1
ATOM 768 C C . PRO A 1 92 ? -11.299 19.952 16.258 1.00 91.00 92 PRO A C 1
ATOM 770 O O . PRO A 1 92 ? -11.371 19.322 17.315 1.00 91.00 92 PRO A O 1
ATOM 773 N N . ALA A 1 93 ? -10.137 20.219 15.656 1.00 88.56 93 ALA A N 1
ATOM 774 C CA . ALA A 1 93 ? -8.861 19.630 16.068 1.00 88.56 93 ALA A CA 1
ATOM 775 C C . ALA A 1 93 ? -8.535 19.862 17.555 1.00 88.56 93 ALA A C 1
ATOM 777 O O . ALA A 1 93 ? -8.118 18.939 18.253 1.00 88.56 93 ALA A O 1
ATOM 778 N N . TYR A 1 94 ? -8.808 21.065 18.072 1.00 91.69 94 TYR A N 1
ATOM 779 C CA . TYR A 1 94 ? -8.559 21.420 19.474 1.00 91.69 94 TYR A CA 1
ATOM 780 C C . TYR A 1 94 ? -9.408 20.618 20.480 1.00 91.69 94 TYR A C 1
ATOM 782 O O . TYR A 1 94 ? -9.060 20.548 21.657 1.00 91.69 94 TYR A O 1
ATOM 790 N N . LEU A 1 95 ? -10.508 19.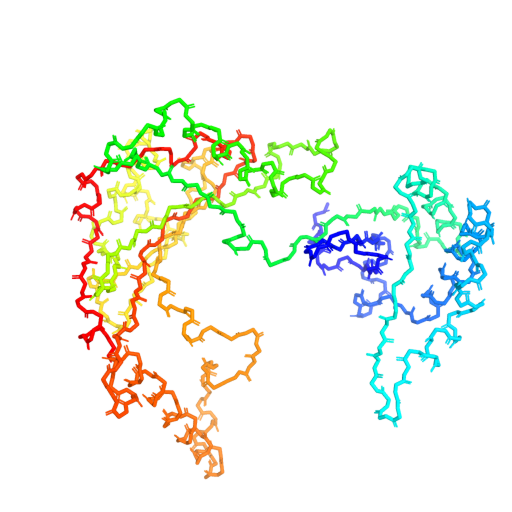991 20.039 1.00 94.94 95 LEU A N 1
ATOM 791 C CA . LEU A 1 95 ? -11.352 19.134 20.878 1.00 94.94 95 LEU A CA 1
ATOM 792 C C . LEU A 1 95 ? -10.922 17.665 20.857 1.00 94.94 95 LEU A C 1
ATOM 794 O O . LEU A 1 95 ? -11.364 16.908 21.724 1.00 94.94 95 LEU A O 1
ATOM 798 N N . LEU A 1 96 ? -10.073 17.247 19.912 1.00 90.88 96 LEU A N 1
ATOM 799 C CA . LEU A 1 96 ? -9.702 15.841 19.729 1.00 90.88 96 LEU A CA 1
ATOM 800 C C . LEU A 1 96 ? -9.106 15.183 20.985 1.00 90.88 96 LEU A C 1
ATOM 802 O O . LEU A 1 96 ? -9.532 14.065 21.277 1.00 90.88 96 LEU A O 1
ATOM 806 N N . PRO A 1 97 ? -8.212 15.824 21.773 1.00 91.62 97 PRO A N 1
ATOM 807 C CA . PRO A 1 97 ? -7.679 15.205 22.989 1.00 91.62 97 PRO A CA 1
ATOM 808 C C . PRO A 1 97 ? -8.768 14.890 24.019 1.00 91.62 97 PRO A C 1
ATOM 810 O O . PRO A 1 97 ? -8.793 13.811 24.605 1.00 91.62 97 PRO A O 1
ATOM 813 N N . ARG A 1 98 ? -9.719 15.812 24.212 1.00 96.06 98 ARG A N 1
ATOM 814 C CA . ARG A 1 98 ? -10.815 15.613 25.165 1.00 96.06 98 ARG A CA 1
ATOM 815 C C . ARG A 1 98 ? -11.867 14.643 24.633 1.00 96.06 98 ARG A C 1
ATOM 817 O O . ARG A 1 98 ? -12.431 13.860 25.395 1.00 96.06 98 ARG A O 1
ATOM 824 N N . PHE A 1 99 ? -12.138 14.702 23.333 1.00 96.06 99 PHE A N 1
ATOM 825 C CA . PHE A 1 99 ? -13.054 13.797 22.654 1.00 96.06 99 PHE A CA 1
ATOM 826 C C . PHE A 1 99 ? -12.566 12.347 22.731 1.00 96.06 99 PHE A C 1
ATOM 828 O O . PHE A 1 99 ? -13.350 11.472 23.088 1.00 96.06 99 PHE A O 1
ATOM 835 N N . SER A 1 100 ? -11.289 12.092 22.434 1.00 94.25 100 SER A N 1
ATOM 836 C CA . SER A 1 100 ? -10.716 10.743 22.386 1.00 94.25 100 SER A CA 1
ATOM 837 C C . SER A 1 100 ? -10.762 10.052 23.753 1.00 94.25 100 SER A C 1
ATOM 839 O O . SER A 1 100 ? -11.193 8.900 23.844 1.00 94.25 100 SER A O 1
ATOM 841 N N . GLU A 1 101 ? -10.419 10.781 24.817 1.00 96.06 101 GLU A N 1
ATOM 842 C CA . GLU A 1 101 ? -10.503 10.315 26.201 1.00 96.06 101 GLU A CA 1
ATOM 843 C C . GLU A 1 101 ? -11.946 9.939 26.578 1.00 96.06 101 GLU A C 1
ATOM 845 O O . GLU A 1 101 ? -12.213 8.805 26.985 1.00 96.06 101 GLU A O 1
ATOM 850 N N . LEU A 1 102 ? -12.894 10.866 26.391 1.00 97.69 102 LEU A N 1
ATOM 851 C CA . LEU A 1 102 ? -14.303 10.638 26.722 1.00 97.69 102 LEU A CA 1
ATOM 852 C C . LEU A 1 102 ? -14.911 9.503 25.895 1.00 97.69 102 LEU A C 1
ATOM 854 O O . LEU A 1 102 ? -15.738 8.747 26.409 1.00 97.69 102 LEU A O 1
ATOM 858 N N . TYR A 1 103 ? -14.506 9.378 24.631 1.00 97.56 103 TYR A N 1
ATOM 859 C CA . TYR A 1 103 ? -14.982 8.338 23.731 1.00 97.56 103 TYR A CA 1
ATOM 860 C C . TYR A 1 103 ? -14.565 6.955 24.222 1.00 97.56 103 TYR A C 1
ATOM 862 O O . TYR A 1 103 ? -15.433 6.113 24.447 1.00 97.56 103 TYR A O 1
ATOM 870 N N . LEU A 1 104 ? -13.272 6.724 24.476 1.00 97.19 104 LEU A N 1
ATOM 871 C CA . LEU A 1 104 ? -12.812 5.426 24.984 1.00 97.19 104 LEU A CA 1
ATOM 872 C C . LEU A 1 104 ? -13.391 5.120 26.372 1.00 97.19 104 LEU A C 1
ATOM 874 O O . LEU A 1 104 ? -13.818 3.988 26.610 1.00 97.19 104 LEU A O 1
ATOM 878 N N . GLN A 1 105 ? -13.493 6.126 27.252 1.00 97.19 105 GLN A N 1
ATOM 879 C CA . GLN A 1 105 ? -14.106 5.979 28.577 1.00 97.19 105 GLN A CA 1
ATOM 880 C C . GLN A 1 105 ? -15.591 5.602 28.515 1.00 97.19 105 GLN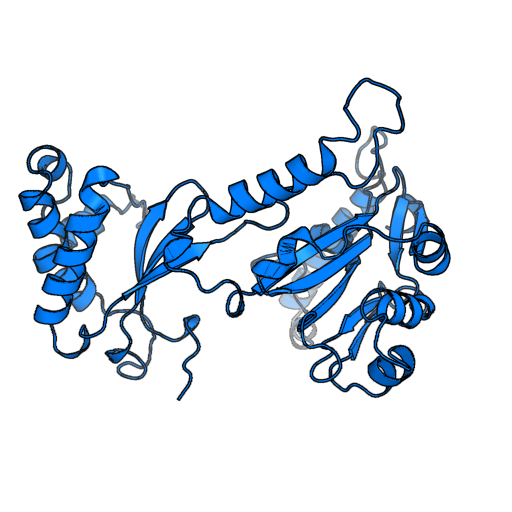 A C 1
ATOM 882 O O . GLN A 1 105 ? -16.046 4.787 29.318 1.00 97.19 105 GLN A O 1
ATOM 887 N N . SER A 1 106 ? -16.342 6.167 27.571 1.00 97.44 106 SER A N 1
ATOM 888 C CA . SER A 1 106 ? -17.772 5.883 27.410 1.00 97.44 106 SER A CA 1
ATOM 889 C C . SER A 1 106 ? -17.992 4.529 26.735 1.00 97.44 106 SER A C 1
ATOM 891 O O . SER A 1 106 ? -18.801 3.728 27.200 1.00 97.44 106 SER A O 1
ATOM 893 N N . VAL A 1 107 ? -17.227 4.221 25.681 1.00 97.06 107 VAL A N 1
ATOM 894 C CA . VAL A 1 107 ? -17.307 2.951 24.944 1.00 97.06 107 VAL A CA 1
ATOM 895 C C . VAL A 1 107 ? -17.099 1.746 25.864 1.00 97.06 107 VAL A C 1
ATOM 897 O O . VAL A 1 107 ? -17.904 0.812 25.838 1.00 97.06 107 VAL A O 1
ATOM 900 N N . GLN A 1 108 ? -16.075 1.769 26.723 1.00 97.00 108 GLN A N 1
ATOM 901 C CA . GLN A 1 108 ? -15.773 0.644 27.620 1.00 97.00 108 GLN A CA 1
ATOM 902 C C . GLN A 1 108 ? -16.869 0.366 28.668 1.00 97.00 108 GLN A C 1
ATOM 904 O O . GLN A 1 108 ? -16.907 -0.726 29.242 1.00 97.00 108 GLN A O 1
ATOM 909 N N . GLN A 1 109 ? -17.752 1.338 28.931 1.00 96.44 109 GLN A N 1
ATOM 910 C CA . GLN A 1 109 ? -18.867 1.210 29.874 1.00 96.44 109 GLN A CA 1
ATOM 911 C C . GLN A 1 109 ? -20.128 0.621 29.227 1.00 96.44 109 GLN A C 1
ATOM 913 O O . GLN A 1 109 ? -20.984 0.100 29.940 1.00 96.44 109 GLN A O 1
ATOM 918 N N . LEU A 1 110 ? -20.250 0.654 27.894 1.00 96.44 110 LEU A N 1
ATOM 919 C CA . LEU A 1 110 ? -21.448 0.172 27.199 1.00 96.44 110 LEU A CA 1
ATOM 920 C C . LEU A 1 110 ? -21.597 -1.353 27.287 1.00 96.44 110 LEU A C 1
ATOM 922 O O . LEU A 1 110 ? -22.699 -1.859 27.508 1.00 96.44 110 LEU A O 1
ATOM 926 N N . ARG A 1 111 ? -20.495 -2.096 27.103 1.00 95.38 111 ARG A N 1
ATOM 927 C CA . ARG A 1 111 ? -20.457 -3.567 27.146 1.00 95.38 111 ARG A CA 1
ATOM 928 C C . ARG A 1 111 ? -19.097 -4.072 27.648 1.00 95.38 111 ARG A C 1
ATOM 930 O O . ARG A 1 111 ? -18.073 -3.483 27.305 1.00 95.38 111 ARG A O 1
ATOM 937 N N . PRO A 1 112 ? -19.033 -5.218 28.360 1.00 94.31 112 PRO A N 1
ATOM 938 C CA . PRO A 1 112 ? -17.765 -5.769 28.859 1.00 94.31 112 PRO A CA 1
ATOM 939 C C . PRO A 1 112 ? -16.711 -6.039 27.774 1.00 94.31 112 PRO A C 1
ATOM 941 O O . PRO A 1 112 ? -15.513 -5.959 28.038 1.00 94.31 112 PRO A O 1
ATOM 944 N N . TYR A 1 113 ? -17.150 -6.357 26.555 1.00 94.00 113 TYR A N 1
ATOM 945 C CA . TYR A 1 113 ? -16.287 -6.665 25.413 1.00 94.00 113 TYR A CA 1
ATOM 946 C C . TYR A 1 113 ? -15.843 -5.439 24.605 1.00 94.00 113 TYR A C 1
ATOM 948 O O . TYR A 1 113 ? -15.141 -5.593 23.611 1.00 94.00 113 TYR A O 1
ATOM 956 N N . PHE A 1 114 ? -16.212 -4.232 25.030 1.00 96.00 114 PHE A N 1
ATOM 957 C CA . PHE A 1 114 ? -15.657 -2.993 24.483 1.00 96.00 114 PHE A CA 1
ATOM 958 C C . PHE A 1 114 ? -14.507 -2.421 25.313 1.00 96.00 114 PHE A C 1
ATOM 960 O O . PHE A 1 114 ? -13.933 -1.399 24.945 1.00 96.00 114 PHE A O 1
ATOM 967 N N . ARG A 1 115 ? -14.160 -3.060 26.435 1.00 95.12 115 ARG A N 1
ATOM 968 C CA . ARG A 1 115 ? -12.972 -2.689 27.207 1.00 95.12 115 ARG A CA 1
ATOM 969 C C . ARG A 1 115 ? -11.709 -2.875 26.371 1.00 95.12 115 ARG A C 1
ATOM 971 O O . ARG A 1 115 ? -11.654 -3.756 25.512 1.00 95.12 115 ARG A O 1
ATOM 978 N N . ASP A 1 116 ? -10.708 -2.057 26.676 1.00 95.19 116 ASP A N 1
ATOM 979 C CA . ASP A 1 116 ? -9.415 -1.999 25.984 1.00 95.19 116 ASP A CA 1
ATOM 980 C C . ASP A 1 116 ? -9.529 -1.600 24.504 1.00 95.19 116 ASP A C 1
ATOM 982 O O . ASP A 1 116 ? -8.661 -1.926 23.693 1.00 95.19 116 ASP A O 1
ATOM 986 N N . ALA A 1 117 ? -10.613 -0.908 24.133 1.00 96.12 117 ALA A N 1
ATOM 987 C CA . ALA A 1 117 ? -10.708 -0.289 22.822 1.00 96.12 117 ALA A CA 1
ATOM 988 C C . ALA A 1 117 ? -9.619 0.781 22.654 1.00 96.12 117 ALA A C 1
ATOM 990 O O . ALA A 1 117 ? -9.280 1.490 23.603 1.00 96.12 117 ALA A O 1
ATOM 991 N N . TYR A 1 118 ? -9.088 0.911 21.441 1.00 94.62 118 TYR A N 1
ATOM 992 C CA . TYR A 1 118 ? -8.032 1.876 21.131 1.00 94.62 118 TYR A CA 1
ATOM 993 C C . TYR A 1 118 ? -8.177 2.441 19.716 1.00 94.62 118 TYR A C 1
ATOM 995 O O . TYR A 1 118 ? -8.815 1.837 18.849 1.00 94.62 118 TYR A O 1
ATOM 1003 N N . PHE A 1 119 ? -7.580 3.611 19.483 1.00 92.56 119 PHE A N 1
ATOM 1004 C CA . PHE A 1 119 ? -7.532 4.240 18.163 1.00 92.56 119 PHE A CA 1
ATOM 1005 C C . PHE A 1 119 ? -6.347 3.732 17.345 1.00 92.56 119 PHE A C 1
ATOM 1007 O O . PHE 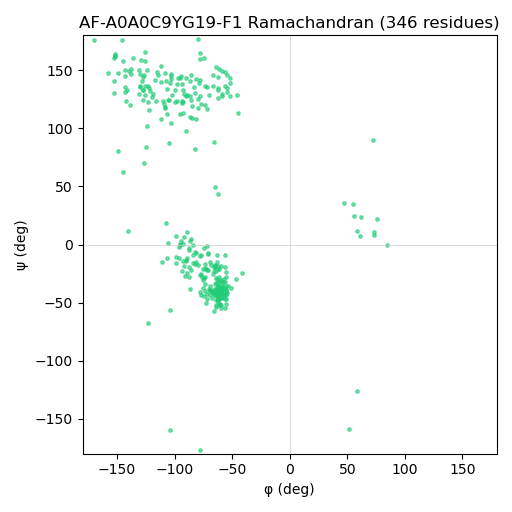A 1 119 ? -5.265 3.504 17.880 1.00 92.56 119 PHE A O 1
ATOM 1014 N N . ALA A 1 120 ? -6.527 3.628 16.034 1.00 90.12 120 ALA A N 1
ATOM 1015 C CA . ALA A 1 120 ? -5.442 3.394 15.095 1.00 90.12 120 ALA A CA 1
ATOM 1016 C C . ALA A 1 120 ? -5.609 4.259 13.846 1.00 90.12 120 ALA A C 1
ATOM 1018 O O . ALA A 1 120 ? -6.729 4.565 13.430 1.00 90.12 120 ALA A O 1
ATOM 1019 N N . HIS A 1 121 ? -4.482 4.600 13.229 1.00 87.75 121 HIS A N 1
ATOM 1020 C CA . HIS A 1 121 ? -4.435 5.285 11.945 1.00 87.75 121 HIS A CA 1
ATOM 1021 C C . HIS A 1 121 ? -4.308 4.245 10.832 1.00 87.75 121 HIS A C 1
ATOM 1023 O O . HIS A 1 121 ? -3.385 3.431 10.826 1.00 87.75 121 HIS A O 1
ATOM 1029 N N . GLU A 1 122 ? -5.238 4.263 9.884 1.00 88.12 122 GLU A N 1
ATOM 1030 C CA . GLU A 1 122 ? -5.131 3.519 8.637 1.00 88.12 122 GLU A CA 1
ATOM 1031 C C . GLU A 1 122 ? -4.829 4.495 7.499 1.00 88.12 122 GLU A C 1
ATOM 1033 O O . GLU A 1 122 ? -5.675 5.302 7.117 1.00 88.12 122 GLU A O 1
ATOM 1038 N N . LEU A 1 123 ? -3.627 4.384 6.937 1.00 84.56 123 LEU A N 1
ATOM 1039 C CA . LEU A 1 123 ? -3.174 5.154 5.785 1.00 84.56 123 LEU A CA 1
ATOM 1040 C C . LEU A 1 123 ? -3.307 4.293 4.522 1.00 84.56 123 LEU A C 1
ATOM 1042 O O . LEU A 1 123 ? -2.738 3.204 4.449 1.00 84.56 123 LEU A O 1
ATOM 1046 N N . ARG A 1 124 ? -4.061 4.754 3.516 1.00 81.62 124 ARG A N 1
ATOM 1047 C CA . ARG A 1 124 ? -4.235 4.038 2.235 1.00 81.62 124 ARG A CA 1
ATOM 1048 C C . ARG A 1 124 ? -3.979 4.948 1.043 1.00 81.62 124 ARG A C 1
ATOM 1050 O O . ARG A 1 124 ? -4.300 6.127 1.074 1.00 81.62 124 ARG A O 1
ATOM 1057 N N . GLY A 1 125 ? -3.445 4.371 -0.033 1.00 75.88 125 GLY A N 1
ATOM 1058 C CA . GLY A 1 125 ? -3.204 5.102 -1.281 1.00 75.88 125 GLY A CA 1
ATOM 1059 C C . GLY A 1 125 ? -1.996 6.039 -1.235 1.00 75.88 125 GLY A C 1
ATOM 1060 O O . GLY A 1 125 ? -1.933 6.969 -2.023 1.00 75.88 125 GLY A O 1
ATOM 1061 N N . TRP A 1 126 ? -1.045 5.808 -0.326 1.00 75.94 126 TRP A N 1
ATOM 1062 C CA . TRP A 1 126 ? 0.184 6.604 -0.209 1.00 75.94 126 TRP A CA 1
ATOM 1063 C C . TRP A 1 126 ? 1.307 6.176 -1.161 1.00 75.94 126 TRP A C 1
ATOM 1065 O O . TRP A 1 126 ? 2.376 6.778 -1.178 1.00 75.94 126 TRP A O 1
ATOM 1075 N N . LYS A 1 127 ? 1.082 5.144 -1.980 1.00 72.00 127 LYS A N 1
ATOM 1076 C CA . LYS A 1 127 ? 2.081 4.701 -2.951 1.00 72.00 127 LYS A CA 1
ATOM 1077 C C . LYS A 1 127 ? 2.357 5.821 -3.959 1.00 72.00 127 LYS A C 1
ATOM 1079 O O . LYS A 1 127 ? 1.414 6.312 -4.571 1.00 72.00 127 LYS A O 1
ATOM 1084 N N . ALA A 1 128 ? 3.634 6.181 -4.114 1.00 71.06 128 ALA A N 1
ATOM 1085 C CA . ALA A 1 128 ? 4.093 7.286 -4.964 1.00 71.06 128 ALA A CA 1
ATOM 1086 C C . ALA A 1 128 ? 3.440 8.645 -4.630 1.00 71.06 128 ALA A C 1
ATOM 1088 O O . ALA A 1 128 ? 3.330 9.516 -5.484 1.00 71.06 128 ALA A O 1
ATOM 1089 N N . ALA A 1 129 ? 2.966 8.820 -3.391 1.00 72.94 129 ALA A N 1
ATOM 1090 C CA . ALA A 1 129 ? 2.379 10.077 -2.939 1.00 72.94 129 ALA A CA 1
ATOM 1091 C C . ALA A 1 129 ? 3.418 11.174 -2.710 1.00 72.94 129 ALA A C 1
ATOM 1093 O O . ALA A 1 129 ? 3.079 12.347 -2.806 1.00 72.94 129 ALA A O 1
ATOM 1094 N N . THR A 1 130 ? 4.642 10.773 -2.378 1.00 78.62 130 THR A N 1
ATOM 1095 C CA . THR A 1 130 ? 5.771 11.656 -2.117 1.00 78.62 130 THR A CA 1
ATOM 1096 C C . THR A 1 130 ? 6.951 11.186 -2.966 1.00 78.62 130 THR A C 1
ATOM 1098 O O . THR A 1 130 ? 7.124 9.983 -3.198 1.00 78.62 130 THR A O 1
ATOM 1101 N N . VAL A 1 131 ? 7.705 12.142 -3.507 1.00 78.12 131 VAL A N 1
ATOM 1102 C CA . VAL A 1 131 ? 8.817 11.930 -4.445 1.00 78.12 131 VAL A CA 1
ATOM 1103 C C . VAL A 1 131 ? 9.951 12.865 -4.035 1.00 78.12 131 VAL A C 1
ATOM 1105 O O . VAL A 1 131 ? 9.695 13.948 -3.520 1.00 78.12 131 VAL A O 1
ATOM 1108 N N . HIS A 1 132 ? 11.189 12.428 -4.234 1.00 77.31 132 HIS A N 1
ATOM 1109 C CA . HIS A 1 132 ? 12.395 13.230 -4.051 1.00 77.31 132 HIS A CA 1
ATOM 1110 C C . HIS A 1 132 ? 13.365 12.897 -5.184 1.00 77.31 132 HIS A C 1
ATOM 1112 O O . HIS A 1 132 ? 13.373 11.757 -5.666 1.00 77.31 132 HIS A O 1
ATOM 1118 N N . ASN A 1 133 ? 14.186 13.859 -5.589 1.00 75.56 133 ASN A N 1
ATOM 1119 C CA . ASN A 1 133 ? 15.193 13.645 -6.618 1.00 75.56 133 ASN A CA 1
ATOM 1120 C C . ASN A 1 133 ? 16.542 13.276 -5.988 1.00 75.56 133 ASN A C 1
ATOM 1122 O O . ASN A 1 133 ? 16.952 13.833 -4.971 1.00 75.56 133 ASN A O 1
ATOM 1126 N N . LEU A 1 134 ? 17.228 12.297 -6.587 1.00 69.62 134 LEU A N 1
ATOM 1127 C CA . LEU A 1 134 ? 18.596 11.928 -6.202 1.00 69.62 134 LEU A CA 1
ATOM 1128 C C . LEU A 1 134 ? 19.670 12.641 -7.032 1.00 69.62 134 LEU A C 1
ATOM 1130 O O . LEU A 1 134 ? 20.819 12.709 -6.600 1.00 69.62 134 LEU A O 1
ATOM 1134 N N . GLU A 1 135 ? 19.341 13.108 -8.237 1.00 63.34 135 GLU A N 1
ATOM 1135 C CA . GLU A 1 135 ? 20.307 13.800 -9.091 1.00 63.34 135 GLU A CA 1
ATOM 1136 C C . GLU A 1 135 ? 20.343 15.296 -8.747 1.00 63.34 135 GLU A C 1
ATOM 1138 O O . GLU A 1 135 ? 19.322 15.902 -8.426 1.00 63.34 135 GLU A O 1
ATOM 1143 N N . GLU A 1 136 ? 21.542 15.887 -8.750 1.00 52.81 136 GLU A N 1
ATOM 1144 C CA . GLU A 1 136 ? 21.679 17.341 -8.906 1.00 52.81 136 GLU A CA 1
ATOM 1145 C C . GLU A 1 136 ? 21.114 17.666 -10.287 1.00 52.81 136 GLU A C 1
ATOM 1147 O O . GLU A 1 136 ? 21.434 16.935 -11.228 1.00 52.81 136 GLU A O 1
ATOM 1152 N N . ASP A 1 137 ? 20.284 18.704 -10.414 1.00 48.00 137 ASP A N 1
ATOM 1153 C CA . ASP A 1 137 ? 19.779 19.141 -11.716 1.00 48.00 137 ASP A CA 1
ATOM 1154 C C . ASP A 1 137 ? 20.935 19.167 -12.730 1.00 48.00 137 ASP A C 1
ATOM 1156 O O . ASP A 1 137 ? 21.907 19.914 -12.592 1.00 48.00 137 ASP A O 1
ATOM 1160 N N . ALA A 1 138 ? 20.866 18.280 -13.728 1.00 43.12 138 ALA A N 1
ATOM 1161 C CA . ALA A 1 138 ? 21.874 18.184 -14.783 1.00 43.12 138 ALA A CA 1
ATOM 1162 C C . ALA A 1 138 ? 21.896 19.456 -15.650 1.00 43.12 138 ALA A C 1
ATOM 1164 O O . ALA A 1 138 ? 22.900 19.755 -16.301 1.00 43.12 138 ALA A O 1
ATOM 1165 N N . ASP A 1 139 ? 20.808 20.224 -15.607 1.00 41.00 139 ASP A N 1
ATOM 1166 C CA . ASP A 1 139 ? 20.738 21.595 -16.075 1.00 41.00 139 ASP A CA 1
ATOM 1167 C C . ASP A 1 139 ? 21.175 22.495 -14.924 1.00 41.00 139 ASP A C 1
ATOM 1169 O O . ASP A 1 139 ? 20.451 22.611 -13.944 1.00 41.00 139 ASP A O 1
ATOM 1173 N N . GLY A 1 140 ? 22.348 23.128 -15.029 1.00 41.50 140 GLY A N 1
ATOM 1174 C CA . GLY A 1 140 ? 22.962 23.992 -14.007 1.00 41.50 140 GLY A CA 1
ATOM 1175 C C . GLY A 1 140 ? 22.184 25.265 -13.625 1.00 41.50 140 GLY A C 1
ATOM 1176 O O . GLY A 1 140 ? 22.772 26.340 -13.501 1.00 41.50 140 GLY A O 1
ATOM 1177 N N . GLY A 1 141 ? 20.867 25.174 -13.453 1.00 43.22 141 GLY A N 1
ATOM 1178 C CA . GLY A 1 141 ? 20.051 26.121 -12.723 1.00 43.22 141 GLY A CA 1
ATOM 1179 C C . GLY A 1 141 ? 20.411 26.082 -11.241 1.00 43.22 141 GLY A C 1
ATOM 1180 O O . GLY A 1 141 ? 20.778 25.052 -10.692 1.00 43.22 141 GLY A O 1
ATOM 1181 N N . ASN A 1 142 ? 20.328 27.241 -10.595 1.00 42.41 142 ASN A N 1
ATOM 1182 C CA . ASN A 1 142 ? 20.626 27.480 -9.179 1.00 42.41 142 ASN A CA 1
ATOM 1183 C C . ASN A 1 142 ? 19.676 26.742 -8.200 1.00 42.41 142 ASN A C 1
ATOM 1185 O O . ASN A 1 142 ? 19.138 27.345 -7.271 1.00 42.41 142 ASN A O 1
ATOM 1189 N N . HIS A 1 143 ? 19.437 25.447 -8.369 1.00 44.41 143 HIS A N 1
ATOM 1190 C CA . HIS A 1 143 ? 18.872 24.609 -7.324 1.00 44.41 143 HIS A CA 1
ATOM 1191 C C . HIS A 1 143 ? 20.035 24.035 -6.526 1.00 44.41 143 HIS A C 1
ATOM 1193 O O . HIS A 1 143 ? 20.764 23.134 -6.927 1.00 44.41 143 HIS A O 1
ATOM 1199 N N . HIS A 1 144 ? 20.284 24.728 -5.418 1.00 45.50 144 HIS A N 1
ATOM 1200 C CA . HIS A 1 144 ? 21.383 24.507 -4.501 1.00 45.50 144 HIS A CA 1
ATOM 1201 C C . HIS A 1 144 ? 21.546 23.018 -4.167 1.00 45.50 144 HIS A C 1
ATOM 1203 O O . HIS A 1 144 ? 20.606 22.379 -3.694 1.00 45.50 144 HIS A O 1
ATOM 1209 N N . ARG A 1 145 ? 22.779 22.513 -4.315 1.00 45.03 145 ARG A N 1
ATOM 1210 C CA . ARG A 1 145 ? 23.273 21.235 -3.760 1.00 45.03 145 ARG A CA 1
ATOM 1211 C C . ARG A 1 145 ? 22.808 20.954 -2.325 1.00 45.03 145 ARG A C 1
ATOM 1213 O O . ARG A 1 145 ? 22.712 19.802 -1.919 1.00 45.03 145 ARG A O 1
ATOM 1220 N N . ASP A 1 146 ? 22.487 22.004 -1.579 1.00 50.12 146 ASP A N 1
ATOM 1221 C CA . ASP A 1 146 ? 22.063 21.956 -0.184 1.00 50.12 146 ASP A CA 1
ATOM 1222 C C . ASP A 1 146 ? 20.594 21.512 0.024 1.00 50.12 146 ASP A C 1
ATOM 1224 O O . ASP A 1 146 ? 20.202 21.248 1.159 1.00 50.12 146 ASP A O 1
ATOM 1228 N N . ASN A 1 147 ? 19.777 21.380 -1.035 1.00 53.78 147 ASN A N 1
ATOM 1229 C CA . ASN A 1 147 ? 18.338 21.080 -0.918 1.00 53.78 147 ASN A CA 1
ATOM 1230 C C . ASN A 1 147 ? 17.953 19.591 -1.062 1.00 53.78 147 ASN A C 1
ATOM 1232 O O . ASN A 1 147 ? 16.826 19.231 -0.727 1.00 53.78 147 ASN A O 1
ATOM 1236 N N . GLN A 1 148 ? 18.842 18.692 -1.500 1.00 57.47 148 GLN A N 1
ATOM 1237 C CA . GLN A 1 148 ? 18.499 17.260 -1.633 1.00 57.47 148 GLN A CA 1
ATOM 1238 C C . GLN A 1 148 ? 18.135 16.574 -0.300 1.00 57.47 148 GLN A C 1
ATOM 1240 O O . GLN A 1 148 ? 17.149 15.829 -0.260 1.00 57.47 148 GLN A O 1
ATOM 1245 N N . PRO A 1 149 ? 18.848 16.829 0.821 1.00 61.12 149 PRO A N 1
ATOM 1246 C CA . PRO A 1 149 ? 18.398 16.357 2.129 1.00 61.12 149 PRO A CA 1
ATOM 1247 C C . PRO A 1 149 ? 17.011 16.909 2.484 1.00 61.12 149 PRO A C 1
ATOM 1249 O O . PRO A 1 149 ? 16.207 16.207 3.091 1.00 61.12 149 PRO A O 1
ATOM 1252 N N . TYR A 1 150 ? 16.706 18.137 2.052 1.00 71.31 150 TYR A N 1
ATOM 1253 C CA . TYR A 1 150 ? 15.441 18.810 2.336 1.00 71.31 150 TYR A CA 1
ATOM 1254 C C . TYR A 1 150 ? 14.256 18.162 1.604 1.00 71.31 150 TYR A C 1
ATOM 1256 O O . TYR A 1 150 ? 13.211 17.965 2.216 1.00 71.31 150 TYR A O 1
ATOM 1264 N N . GLU A 1 151 ? 14.407 17.736 0.345 1.00 79.19 151 GLU A N 1
ATOM 1265 C CA . GLU A 1 151 ? 13.329 17.036 -0.379 1.00 79.19 151 GLU A CA 1
ATOM 1266 C C . GLU A 1 151 ? 12.956 15.694 0.260 1.00 79.19 151 GLU A C 1
ATOM 1268 O O . GLU A 1 151 ? 11.775 15.369 0.381 1.00 79.19 151 GLU A O 1
ATOM 1273 N N . ARG A 1 152 ? 13.949 14.917 0.713 1.00 82.38 152 ARG A N 1
ATOM 1274 C CA . ARG A 1 152 ? 13.706 13.638 1.402 1.00 82.38 152 ARG A CA 1
ATOM 1275 C C . ARG A 1 152 ? 13.028 13.835 2.753 1.00 82.38 152 ARG A C 1
ATOM 1277 O O . ARG A 1 152 ? 12.113 13.078 3.080 1.00 82.38 152 ARG A O 1
ATOM 1284 N N . VAL A 1 153 ? 13.464 14.842 3.513 1.00 85.62 153 VAL A N 1
ATOM 1285 C CA . VAL A 1 153 ? 12.829 15.235 4.779 1.00 85.62 153 VAL A CA 1
ATOM 1286 C C . VAL A 1 153 ? 11.378 15.633 4.528 1.00 85.62 153 VAL A C 1
ATOM 1288 O O . VAL A 1 153 ? 10.489 15.030 5.118 1.00 85.62 153 VAL A O 1
ATOM 1291 N N . ASN A 1 154 ? 11.119 16.534 3.577 1.00 85.50 154 ASN A N 1
ATOM 1292 C CA . ASN A 1 154 ? 9.763 16.974 3.245 1.00 85.50 154 ASN A CA 1
ATOM 1293 C C . ASN A 1 154 ? 8.876 15.813 2.780 1.00 85.50 154 ASN A C 1
ATOM 1295 O O . ASN A 1 154 ? 7.742 15.688 3.225 1.00 85.50 154 ASN A O 1
ATOM 1299 N N . ALA A 1 155 ? 9.394 14.913 1.938 1.00 86.00 155 ALA A N 1
ATOM 1300 C CA . ALA A 1 155 ? 8.654 13.740 1.478 1.00 86.00 155 ALA A CA 1
ATOM 1301 C C . ALA A 1 155 ? 8.280 12.783 2.625 1.00 86.00 155 ALA A C 1
ATOM 1303 O O . ALA A 1 155 ? 7.241 12.115 2.564 1.00 86.00 155 ALA A O 1
ATOM 1304 N N . LEU A 1 156 ? 9.118 12.686 3.661 1.00 88.56 156 LEU A N 1
ATOM 1305 C CA . LEU A 1 156 ? 8.811 11.912 4.860 1.00 88.56 156 LEU A CA 1
ATOM 1306 C C . LEU A 1 156 ? 7.838 12.662 5.779 1.00 88.56 156 LEU A C 1
ATOM 1308 O O . LEU A 1 156 ? 6.913 12.043 6.311 1.00 88.56 156 LEU A O 1
ATOM 1312 N N . ASP A 1 157 ? 8.008 13.971 5.937 1.00 88.50 157 ASP A N 1
ATOM 1313 C CA . ASP A 1 157 ? 7.132 14.832 6.734 1.00 88.50 157 ASP A CA 1
ATOM 1314 C C . ASP A 1 157 ? 5.718 14.883 6.142 1.00 88.50 157 ASP A C 1
ATOM 1316 O O . ASP A 1 157 ? 4.743 14.772 6.879 1.00 88.50 157 ASP A O 1
ATOM 1320 N N . ASP A 1 158 ? 5.574 14.911 4.818 1.00 85.38 158 ASP A N 1
ATOM 1321 C CA . ASP A 1 158 ? 4.279 14.830 4.134 1.00 85.38 158 ASP A CA 1
ATOM 1322 C C . ASP A 1 158 ? 3.570 13.495 4.409 1.00 85.38 158 ASP A C 1
ATOM 1324 O O . ASP A 1 158 ? 2.356 13.450 4.636 1.00 85.38 158 ASP A O 1
ATOM 1328 N N . LEU A 1 159 ? 4.325 12.388 4.426 1.00 84.31 159 LEU A N 1
ATOM 1329 C CA . LEU A 1 159 ? 3.797 11.060 4.749 1.00 84.31 159 LEU A CA 1
ATOM 1330 C C . LEU A 1 159 ? 3.403 10.945 6.229 1.00 84.31 159 LEU A C 1
ATOM 1332 O O . LEU A 1 159 ? 2.404 10.300 6.564 1.00 84.31 159 LEU A O 1
ATOM 1336 N N . THR A 1 160 ? 4.202 11.534 7.117 1.00 86.88 160 THR A N 1
ATOM 1337 C CA . THR A 1 160 ? 4.089 11.353 8.570 1.00 86.88 160 THR A CA 1
ATOM 1338 C C . THR A 1 160 ? 3.335 12.478 9.277 1.00 86.88 160 THR A C 1
ATOM 1340 O O . THR A 1 160 ? 2.919 12.292 10.416 1.00 86.88 160 THR A O 1
ATOM 1343 N N . GLY A 1 161 ? 3.036 13.592 8.608 1.00 84.81 161 GLY A N 1
ATOM 1344 C CA . GLY A 1 161 ? 2.408 14.780 9.201 1.00 84.81 161 GLY A CA 1
ATOM 1345 C C . GLY A 1 161 ? 0.986 14.559 9.723 1.00 84.81 161 GLY A C 1
ATOM 1346 O O . GLY A 1 161 ? 0.491 15.316 10.554 1.00 84.81 161 GLY A O 1
ATOM 1347 N N . VAL A 1 162 ? 0.322 13.484 9.288 1.00 79.62 162 VAL A N 1
ATOM 1348 C CA . VAL A 1 162 ? -0.989 13.052 9.810 1.00 79.62 162 VAL A CA 1
ATOM 1349 C C . VAL A 1 162 ? -0.889 12.134 11.034 1.00 79.62 162 VAL A C 1
ATOM 1351 O O . VAL A 1 162 ? -1.915 11.696 11.567 1.00 79.62 162 VAL A O 1
ATOM 1354 N N . LEU A 1 163 ? 0.328 11.788 11.452 1.00 82.12 163 LEU A N 1
ATOM 1355 C CA . LEU A 1 163 ? 0.615 10.901 12.568 1.00 82.12 163 LEU A CA 1
ATOM 1356 C C . LEU A 1 163 ? 1.053 11.702 13.794 1.00 82.12 163 LEU A C 1
ATOM 1358 O O . LEU A 1 163 ? 1.778 12.689 13.708 1.00 82.12 163 LEU A O 1
ATOM 1362 N N . HIS A 1 164 ? 0.664 11.224 14.974 1.00 80.62 164 HIS A N 1
ATOM 1363 C CA . HIS A 1 164 ? 1.209 11.739 16.223 1.00 80.62 164 HIS A CA 1
ATOM 1364 C C . HIS A 1 164 ? 2.561 11.073 16.508 1.00 80.62 164 HIS A C 1
ATOM 1366 O O . HIS A 1 164 ? 2.641 10.092 17.252 1.00 80.62 164 HIS A O 1
ATOM 1372 N N . MET A 1 165 ? 3.617 11.604 15.888 1.00 84.31 165 MET A N 1
ATOM 1373 C CA . MET A 1 165 ? 4.977 11.054 15.949 1.00 84.31 165 MET A CA 1
ATOM 1374 C C . MET A 1 165 ? 5.505 10.778 17.371 1.00 84.31 165 MET A C 1
ATOM 1376 O O . MET A 1 165 ? 6.100 9.720 17.557 1.00 84.31 165 MET A O 1
ATOM 1380 N N . PRO A 1 166 ? 5.228 11.598 18.409 1.00 87.00 166 PRO A N 1
ATOM 1381 C CA . PRO A 1 166 ? 5.656 11.290 19.780 1.00 87.00 166 PRO A CA 1
ATOM 1382 C C . PRO A 1 166 ? 5.070 9.996 20.372 1.00 87.00 166 PRO A C 1
ATOM 1384 O O . PRO A 1 166 ? 5.587 9.481 21.359 1.00 87.00 166 PRO A O 1
ATOM 1387 N N . SER A 1 167 ? 3.978 9.470 19.808 1.00 82.06 167 SER A N 1
ATOM 1388 C CA . SER A 1 167 ? 3.381 8.188 20.217 1.00 82.06 167 SER A CA 1
ATOM 1389 C C . SER A 1 167 ? 3.845 7.002 19.371 1.00 82.06 167 SER A C 1
ATOM 1391 O O . SER A 1 167 ? 3.387 5.880 19.593 1.00 82.06 167 SER A O 1
ATOM 1393 N N . ILE A 1 168 ? 4.719 7.233 18.394 1.00 86.38 168 ILE A N 1
ATOM 1394 C CA . ILE A 1 168 ? 5.235 6.209 17.494 1.00 86.38 168 ILE A CA 1
ATOM 1395 C C . ILE A 1 168 ? 6.643 5.837 17.939 1.00 86.38 168 ILE A C 1
ATOM 1397 O O . ILE A 1 168 ? 7.503 6.696 18.099 1.00 86.38 168 ILE A O 1
ATOM 1401 N N . ASN A 1 169 ? 6.888 4.537 18.105 1.00 90.19 169 ASN A N 1
ATOM 1402 C CA . ASN A 1 169 ? 8.245 4.021 18.191 1.00 90.19 169 ASN A CA 1
ATOM 1403 C C . ASN A 1 169 ? 8.769 3.785 16.759 1.00 90.19 169 ASN A C 1
ATOM 1405 O O . ASN A 1 169 ? 8.297 2.843 16.108 1.00 90.19 169 ASN A O 1
ATOM 1409 N N . PRO A 1 170 ? 9.715 4.602 16.257 1.00 90.75 170 PRO A N 1
ATOM 1410 C CA . PRO A 1 170 ? 10.190 4.499 14.881 1.00 90.75 170 PRO A CA 1
ATOM 1411 C C . PRO A 1 170 ? 10.943 3.189 14.597 1.00 90.75 170 PRO A C 1
ATOM 1413 O O . PRO A 1 170 ? 10.939 2.740 13.456 1.00 90.75 170 PRO A O 1
ATOM 1416 N N . ASP A 1 171 ? 11.492 2.517 15.614 1.00 90.75 171 ASP A N 1
ATOM 1417 C CA . ASP A 1 171 ? 12.156 1.212 15.453 1.00 90.75 171 ASP A CA 1
ATOM 1418 C C . ASP A 1 171 ? 11.169 0.074 15.151 1.00 90.75 171 ASP A C 1
ATOM 1420 O O . ASP A 1 171 ? 11.538 -0.979 14.627 1.00 90.75 171 ASP A O 1
ATOM 1424 N N . GLN A 1 172 ? 9.896 0.258 15.512 1.00 89.06 172 GLN A N 1
ATOM 1425 C CA . GLN A 1 172 ? 8.849 -0.757 15.358 1.00 89.06 172 GLN A CA 1
ATOM 1426 C C . GLN A 1 172 ? 7.997 -0.548 14.105 1.00 89.06 172 GLN A C 1
ATOM 1428 O O . GLN A 1 172 ? 7.269 -1.455 13.694 1.00 89.06 172 GLN A O 1
ATOM 1433 N N . TRP A 1 173 ? 8.065 0.641 13.508 1.00 90.69 173 TRP A N 1
ATOM 1434 C CA . TRP A 1 173 ? 7.348 0.974 12.286 1.00 90.69 173 TRP A CA 1
ATOM 1435 C C . TRP A 1 173 ? 8.236 0.706 11.087 1.00 90.69 173 TRP A C 1
ATOM 1437 O O . TRP A 1 173 ? 9.390 1.108 11.070 1.00 90.69 173 TRP A O 1
ATOM 1447 N N . LEU A 1 174 ? 7.688 0.030 10.082 1.00 92.38 174 LEU A N 1
ATOM 1448 C CA . LEU A 1 174 ? 8.400 -0.253 8.844 1.00 92.38 174 LEU A CA 1
ATOM 1449 C C . LEU A 1 174 ? 7.904 0.673 7.738 1.00 92.38 174 LEU A C 1
ATOM 1451 O O . LEU A 1 174 ? 6.698 0.885 7.601 1.00 92.38 174 LEU A O 1
ATOM 1455 N N . ILE A 1 175 ? 8.835 1.166 6.933 1.00 91.81 175 ILE A N 1
ATOM 1456 C CA . ILE A 1 175 ? 8.587 1.991 5.755 1.00 91.81 175 ILE A CA 1
ATOM 1457 C C . ILE A 1 175 ? 9.295 1.382 4.547 1.00 91.81 175 ILE A C 1
ATOM 1459 O O . ILE A 1 175 ? 10.386 0.824 4.671 1.00 91.81 175 ILE A O 1
ATOM 1463 N N . ASP A 1 176 ? 8.653 1.487 3.388 1.00 93.00 176 ASP A N 1
ATOM 1464 C CA . ASP A 1 176 ? 9.229 1.102 2.106 1.00 93.00 176 ASP A CA 1
ATOM 1465 C C . ASP A 1 176 ? 9.838 2.349 1.449 1.00 93.00 176 ASP A C 1
ATOM 1467 O O . ASP A 1 176 ? 9.115 3.270 1.064 1.00 93.00 176 ASP A O 1
ATOM 1471 N N . VAL A 1 177 ? 11.166 2.384 1.334 1.00 92.12 177 VAL A N 1
ATOM 1472 C CA . VAL A 1 177 ? 11.917 3.424 0.615 1.00 92.12 177 VAL A CA 1
ATOM 1473 C C . VAL A 1 177 ? 12.281 2.867 -0.749 1.00 92.12 177 VAL A C 1
ATOM 1475 O O . VAL A 1 177 ? 12.760 1.737 -0.834 1.00 92.12 177 VAL A O 1
ATOM 1478 N N . GLY A 1 178 ? 12.066 3.621 -1.826 1.00 92.50 178 GLY A N 1
ATOM 1479 C CA . GLY A 1 178 ? 12.368 3.119 -3.161 1.00 92.50 178 GLY A CA 1
ATOM 1480 C C . GLY A 1 178 ? 12.923 4.155 -4.119 1.00 92.50 178 GLY A C 1
ATOM 1481 O O . GLY A 1 178 ? 12.586 5.331 -4.033 1.00 92.50 178 GLY A O 1
ATOM 1482 N N . LEU A 1 179 ? 13.749 3.666 -5.041 1.00 92.00 179 LEU A N 1
ATOM 1483 C CA . LEU A 1 179 ? 14.270 4.392 -6.190 1.00 92.00 179 LEU A CA 1
ATOM 1484 C C . LEU A 1 179 ? 13.602 3.887 -7.455 1.00 92.00 179 LEU A C 1
ATOM 1486 O O . LEU A 1 179 ? 13.389 2.682 -7.616 1.00 92.00 179 LEU A O 1
ATOM 1490 N N . GLU A 1 180 ? 13.296 4.816 -8.346 1.00 92.19 180 GLU A N 1
ATOM 1491 C CA . GLU A 1 180 ? 12.679 4.540 -9.630 1.00 92.19 180 GLU A CA 1
ATOM 1492 C C . GLU A 1 180 ? 13.584 5.064 -10.745 1.00 92.19 180 GLU A C 1
ATOM 1494 O O . GLU A 1 180 ? 14.092 6.178 -10.675 1.00 92.19 180 GLU A O 1
ATOM 1499 N N . PHE A 1 181 ? 13.820 4.222 -11.746 1.00 93.25 181 PHE A N 1
ATOM 1500 C CA . PHE A 1 181 ? 14.743 4.457 -12.845 1.00 93.25 181 PHE A CA 1
ATOM 1501 C C . PHE A 1 181 ? 13.959 4.363 -14.149 1.00 93.25 181 PHE A C 1
ATOM 1503 O O . PHE A 1 181 ? 13.431 3.296 -14.478 1.00 93.25 181 PHE A O 1
ATOM 1510 N N . GLY A 1 182 ? 13.880 5.471 -14.877 1.00 93.31 182 GLY A N 1
ATOM 1511 C CA . GLY A 1 182 ? 13.205 5.565 -16.167 1.00 93.31 182 GLY A CA 1
ATOM 1512 C C . GLY A 1 182 ? 14.135 6.119 -17.241 1.00 93.31 182 GLY A C 1
ATOM 1513 O O . GLY A 1 182 ? 15.119 6.789 -16.936 1.00 93.31 182 GLY A O 1
ATOM 1514 N N . ASN A 1 183 ? 13.817 5.828 -18.499 1.00 93.81 183 ASN A N 1
ATOM 1515 C CA . ASN A 1 183 ? 14.415 6.475 -19.660 1.00 93.81 183 ASN A CA 1
ATOM 1516 C C . ASN A 1 183 ? 13.315 6.654 -20.720 1.00 93.81 183 ASN A C 1
ATOM 1518 O O . ASN A 1 183 ? 12.709 5.643 -21.082 1.00 93.81 183 ASN A O 1
ATOM 1522 N N . PRO A 1 184 ? 13.042 7.879 -21.209 1.00 93.69 184 PRO A N 1
ATOM 1523 C CA . PRO A 1 184 ? 12.012 8.106 -22.217 1.00 93.69 184 PRO A CA 1
ATOM 1524 C C . PRO A 1 184 ? 12.142 7.192 -23.446 1.00 93.69 184 PRO A C 1
ATOM 1526 O O . PRO A 1 184 ? 13.246 6.924 -23.939 1.00 93.69 184 PRO A O 1
ATOM 1529 N N . GLY A 1 185 ? 11.007 6.696 -23.934 1.00 93.31 185 GLY A N 1
ATOM 1530 C CA . GLY A 1 185 ? 10.915 5.773 -25.068 1.00 93.31 185 GLY A CA 1
ATOM 1531 C C . GLY A 1 185 ? 11.372 4.341 -24.765 1.00 93.31 185 GLY A C 1
ATOM 1532 O O . GLY A 1 185 ? 11.502 3.534 -25.694 1.00 93.31 185 GLY A O 1
ATOM 1533 N N . HIS A 1 186 ? 11.649 4.018 -23.497 1.00 95.88 186 HIS A N 1
ATOM 1534 C CA . HIS A 1 186 ? 12.108 2.700 -23.070 1.00 95.88 186 HIS A CA 1
ATOM 1535 C C . HIS A 1 186 ? 11.316 2.147 -21.881 1.00 95.88 186 HIS A C 1
ATOM 1537 O O . HIS A 1 186 ? 10.886 2.856 -20.969 1.00 95.88 186 HIS A O 1
ATOM 1543 N N . VAL A 1 187 ? 11.235 0.819 -21.841 1.00 95.25 187 VAL A N 1
ATOM 1544 C CA . VAL A 1 187 ? 10.950 0.057 -20.631 1.00 95.25 187 VAL A CA 1
ATOM 1545 C C . VAL A 1 187 ? 12.281 -0.324 -19.992 1.00 95.25 187 VAL A C 1
ATOM 1547 O O . VAL A 1 187 ? 13.073 -1.096 -20.543 1.00 95.25 187 VAL A O 1
ATOM 1550 N N . VAL A 1 188 ? 12.538 0.242 -18.815 1.00 96.62 188 VAL A N 1
ATOM 1551 C CA . VAL A 1 188 ? 13.704 -0.076 -17.989 1.00 96.62 188 VAL A CA 1
ATOM 1552 C C . VAL A 1 188 ? 13.354 -1.233 -17.056 1.00 96.62 188 VAL A C 1
ATOM 1554 O O . VAL A 1 188 ? 12.346 -1.219 -16.348 1.00 96.62 188 VAL A O 1
ATOM 1557 N N . THR A 1 189 ? 14.192 -2.263 -17.038 1.00 95.38 189 THR A N 1
ATOM 1558 C CA . THR A 1 189 ? 13.976 -3.464 -16.225 1.00 95.38 189 THR A CA 1
ATOM 1559 C C . THR A 1 189 ? 15.294 -4.045 -15.714 1.00 95.38 189 THR A C 1
ATOM 1561 O O . THR A 1 189 ? 16.380 -3.536 -15.995 1.00 95.38 189 THR A O 1
ATOM 1564 N N . TRP A 1 190 ? 15.196 -5.087 -14.898 1.00 96.81 190 TRP A N 1
ATOM 1565 C CA . TRP A 1 190 ? 16.293 -5.679 -14.146 1.00 96.81 190 TRP A CA 1
ATOM 1566 C C . TRP A 1 190 ? 16.855 -6.909 -14.857 1.00 96.81 190 TRP A C 1
ATOM 1568 O O . TRP A 1 190 ? 16.124 -7.759 -15.368 1.00 96.81 190 TRP A O 1
ATOM 1578 N N . ARG A 1 191 ? 18.182 -7.028 -14.857 1.00 96.81 191 ARG A N 1
ATOM 1579 C CA . ARG A 1 191 ? 18.892 -8.216 -15.326 1.00 96.81 191 ARG A CA 1
ATOM 1580 C C . ARG A 1 191 ? 18.999 -9.208 -14.177 1.00 96.81 191 ARG A C 1
ATOM 1582 O O . ARG A 1 191 ? 19.557 -8.884 -13.126 1.00 96.81 191 ARG A O 1
ATOM 1589 N N . ARG A 1 192 ? 18.585 -10.455 -14.410 1.00 95.75 192 ARG A N 1
ATOM 1590 C CA . ARG A 1 192 ? 18.621 -11.521 -13.396 1.00 95.75 192 ARG A CA 1
ATOM 1591 C C . ARG A 1 192 ? 20.011 -11.713 -12.790 1.00 95.75 192 ARG A C 1
ATOM 1593 O O . ARG A 1 192 ? 20.151 -11.909 -11.584 1.00 95.75 192 ARG A O 1
ATOM 1600 N N . TYR A 1 193 ? 21.055 -11.667 -13.618 1.00 94.62 193 TYR A N 1
ATOM 1601 C CA . TYR A 1 193 ? 22.431 -11.844 -13.146 1.00 94.62 193 TYR A CA 1
ATOM 1602 C C . TYR A 1 193 ? 22.921 -10.670 -12.278 1.00 94.62 193 TYR A C 1
ATOM 1604 O O . TYR A 1 193 ? 23.928 -10.804 -11.587 1.00 94.62 193 TYR A O 1
ATOM 1612 N N . GLY A 1 194 ? 22.223 -9.529 -12.304 1.00 95.75 194 GLY A N 1
ATOM 1613 C CA . GLY A 1 194 ? 22.541 -8.336 -11.529 1.00 95.75 194 GLY A CA 1
ATOM 1614 C C . GLY A 1 194 ? 22.085 -8.396 -10.068 1.00 95.75 194 GLY A C 1
ATOM 1615 O O . GLY A 1 194 ? 22.608 -7.650 -9.241 1.00 95.75 194 GLY A O 1
ATOM 1616 N N . HIS A 1 195 ? 21.168 -9.304 -9.707 1.00 96.38 195 HIS A N 1
ATOM 1617 C CA . HIS A 1 195 ? 20.616 -9.379 -8.344 1.00 96.38 195 HIS A CA 1
ATOM 1618 C C . HIS A 1 195 ? 21.690 -9.520 -7.250 1.00 96.38 195 HIS A C 1
ATOM 1620 O O . HIS A 1 195 ? 21.612 -8.794 -6.258 1.00 96.38 195 HIS A O 1
ATOM 1626 N N . PRO A 1 196 ? 22.736 -10.362 -7.416 1.00 95.19 196 PRO A N 1
ATOM 1627 C CA . PRO A 1 196 ? 23.835 -10.442 -6.456 1.00 95.19 196 PRO A CA 1
ATOM 1628 C C . PRO A 1 196 ? 24.561 -9.113 -6.225 1.00 95.19 196 PRO A C 1
ATOM 1630 O O . PRO A 1 196 ? 24.982 -8.829 -5.106 1.00 95.19 196 PRO A O 1
ATOM 1633 N N . ALA A 1 197 ? 24.730 -8.294 -7.267 1.00 95.69 197 ALA A N 1
ATOM 1634 C CA . ALA A 1 197 ? 25.385 -6.994 -7.147 1.00 95.69 197 ALA A CA 1
ATOM 1635 C C . ALA A 1 197 ? 24.512 -6.001 -6.366 1.00 95.69 197 ALA A C 1
ATOM 1637 O O . ALA A 1 197 ? 25.029 -5.276 -5.518 1.00 95.69 197 ALA A O 1
ATOM 1638 N N . ILE A 1 198 ? 23.191 -6.038 -6.577 1.00 96.25 198 ILE A N 1
ATOM 1639 C CA . ILE A 1 198 ? 22.224 -5.261 -5.787 1.00 96.25 198 ILE A CA 1
ATOM 1640 C C . ILE A 1 198 ? 22.279 -5.697 -4.318 1.00 96.25 198 ILE A C 1
ATOM 1642 O O . ILE A 1 198 ? 22.397 -4.854 -3.435 1.00 96.25 198 ILE A O 1
ATOM 1646 N N . GLY A 1 199 ? 22.282 -7.006 -4.043 1.00 94.62 199 GLY A N 1
ATOM 1647 C CA . GLY A 1 199 ? 22.408 -7.537 -2.681 1.00 94.62 199 GLY A CA 1
ATOM 1648 C C . GLY A 1 199 ? 23.688 -7.084 -1.969 1.00 94.62 199 GLY A C 1
ATOM 1649 O O . GLY A 1 199 ? 23.625 -6.687 -0.808 1.00 94.62 199 GLY A O 1
ATOM 1650 N N . ARG A 1 200 ? 24.834 -7.077 -2.669 1.00 94.00 200 ARG A N 1
ATOM 1651 C CA . ARG A 1 200 ? 26.115 -6.551 -2.149 1.00 94.00 200 ARG A CA 1
ATOM 1652 C C . ARG A 1 200 ? 26.063 -5.065 -1.838 1.00 94.00 200 ARG A C 1
ATOM 1654 O O . ARG A 1 200 ? 26.605 -4.645 -0.827 1.00 94.00 200 A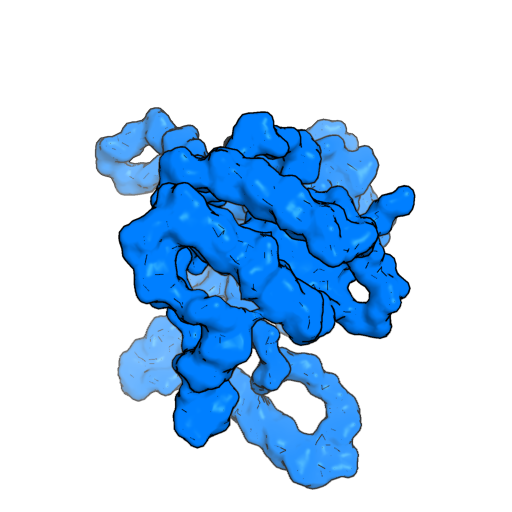RG A O 1
ATOM 1661 N N . HIS A 1 201 ? 25.418 -4.285 -2.697 1.00 94.19 201 HIS A N 1
ATOM 1662 C CA . HIS A 1 201 ? 25.273 -2.854 -2.471 1.00 94.19 201 HIS A CA 1
ATOM 1663 C C . HIS A 1 201 ? 24.382 -2.548 -1.260 1.00 94.19 201 HIS A C 1
ATOM 1665 O O . HIS A 1 201 ? 24.706 -1.664 -0.476 1.00 94.19 201 HIS A O 1
ATOM 1671 N N . LEU A 1 202 ? 23.290 -3.297 -1.089 1.00 94.50 202 LEU A N 1
ATOM 1672 C CA . LEU A 1 202 ? 22.352 -3.098 0.017 1.00 94.50 202 LEU A CA 1
ATOM 1673 C C . LEU A 1 202 ? 22.886 -3.587 1.368 1.00 94.50 202 LEU A C 1
ATOM 1675 O O . LEU A 1 202 ? 22.486 -3.060 2.400 1.00 94.50 202 LEU A O 1
ATOM 1679 N N . LEU A 1 203 ? 23.757 -4.599 1.375 1.00 93.25 203 LEU A N 1
ATOM 1680 C CA . LEU A 1 203 ? 24.325 -5.197 2.587 1.00 93.25 203 LEU A CA 1
ATOM 1681 C C . LEU A 1 203 ? 25.859 -5.209 2.512 1.00 93.25 203 LEU A C 1
ATOM 1683 O O . LEU A 1 203 ? 26.446 -6.287 2.374 1.00 93.25 203 LEU A O 1
ATOM 1687 N N . PRO A 1 204 ? 26.514 -4.035 2.593 1.00 86.69 204 PRO A N 1
ATOM 1688 C CA . PRO A 1 204 ? 27.963 -3.926 2.418 1.00 86.69 204 PRO A CA 1
ATOM 1689 C C . PRO A 1 204 ? 28.754 -4.686 3.491 1.00 86.69 204 PRO A C 1
ATOM 1691 O O . PRO A 1 204 ? 29.824 -5.211 3.197 1.00 86.69 204 PRO A O 1
ATOM 1694 N N . ASP A 1 205 ? 28.204 -4.808 4.703 1.00 87.50 205 ASP A N 1
ATOM 1695 C CA . ASP A 1 205 ? 28.855 -5.488 5.832 1.00 87.50 205 ASP A CA 1
ATOM 1696 C C . ASP A 1 205 ? 28.698 -7.016 5.798 1.00 87.50 205 ASP A C 1
ATOM 1698 O O . ASP A 1 205 ? 29.279 -7.739 6.609 1.00 87.50 205 ASP A O 1
ATOM 1702 N N . HIS A 1 206 ? 27.892 -7.545 4.873 1.00 89.62 206 HIS A N 1
ATOM 1703 C CA . HIS A 1 206 ? 27.718 -8.981 4.737 1.00 89.62 206 HIS A CA 1
ATOM 1704 C C . HIS A 1 206 ? 28.817 -9.559 3.834 1.00 89.62 206 HIS A C 1
ATOM 1706 O O . HIS A 1 206 ? 28.940 -9.177 2.675 1.00 89.62 206 HIS A O 1
ATOM 1712 N N . ASN A 1 207 ? 29.566 -10.551 4.327 1.00 85.25 207 ASN A N 1
ATOM 1713 C CA . ASN A 1 207 ? 30.717 -11.123 3.608 1.00 85.25 207 ASN A CA 1
ATOM 1714 C C . ASN A 1 207 ? 30.371 -11.700 2.222 1.00 85.25 207 ASN A C 1
ATOM 1716 O O . ASN A 1 207 ? 31.162 -11.593 1.290 1.00 85.25 207 ASN A O 1
ATOM 1720 N N . ASP A 1 208 ? 29.201 -12.333 2.080 1.00 90.75 208 ASP A N 1
ATOM 1721 C CA . ASP A 1 208 ? 28.744 -12.874 0.792 1.00 90.75 208 ASP A CA 1
ATOM 1722 C C . ASP A 1 208 ? 27.209 -12.862 0.659 1.00 90.75 208 ASP A C 1
ATOM 1724 O O . ASP A 1 208 ? 26.533 -13.865 0.918 1.00 90.75 208 ASP A O 1
ATOM 1728 N N . PRO A 1 209 ? 26.608 -11.710 0.319 1.00 88.94 209 PRO A N 1
ATOM 1729 C CA . PRO A 1 209 ? 25.160 -11.596 0.211 1.00 88.94 209 PRO A CA 1
ATOM 1730 C C . PRO A 1 209 ? 24.631 -12.316 -1.033 1.00 88.94 209 PRO A C 1
ATOM 1732 O O . PRO A 1 209 ? 23.475 -12.724 -1.044 1.00 88.94 209 PRO A O 1
ATOM 1735 N N . ALA A 1 210 ? 25.474 -12.566 -2.040 1.00 89.62 210 ALA A N 1
ATOM 1736 C CA . ALA A 1 210 ? 25.109 -13.352 -3.213 1.00 89.62 210 ALA A CA 1
ATOM 1737 C C . ALA A 1 210 ? 24.794 -14.805 -2.832 1.00 89.62 210 ALA A C 1
ATOM 1739 O O . ALA A 1 210 ? 23.705 -15.300 -3.128 1.00 89.62 210 ALA A O 1
ATOM 1740 N N . ALA A 1 211 ? 25.705 -15.458 -2.103 1.00 90.88 211 ALA A N 1
ATOM 1741 C CA . ALA A 1 211 ? 25.467 -16.810 -1.606 1.00 90.88 211 ALA A CA 1
ATOM 1742 C C . ALA A 1 211 ? 24.313 -16.856 -0.592 1.00 90.88 211 ALA A C 1
ATOM 1744 O O . ALA A 1 211 ? 23.566 -17.837 -0.547 1.00 90.88 211 ALA A O 1
ATOM 1745 N N . ALA A 1 212 ? 24.137 -15.803 0.218 1.00 91.00 212 ALA A N 1
ATOM 1746 C CA . ALA A 1 212 ? 23.012 -15.709 1.146 1.00 91.00 212 ALA A CA 1
ATOM 1747 C C . ALA A 1 212 ? 21.662 -15.639 0.413 1.00 91.00 212 ALA A C 1
ATOM 1749 O O . ALA A 1 212 ? 20.722 -16.331 0.807 1.00 91.00 212 ALA A O 1
ATOM 1750 N N . MET A 1 213 ? 21.570 -14.854 -0.665 1.00 92.81 213 MET A N 1
ATOM 1751 C CA . MET A 1 213 ? 20.387 -14.792 -1.527 1.00 92.81 213 MET A CA 1
ATOM 1752 C C . MET A 1 213 ? 20.096 -16.150 -2.160 1.00 92.81 213 MET A C 1
ATOM 1754 O O . MET A 1 213 ? 18.991 -16.665 -2.012 1.00 92.81 213 MET A O 1
ATOM 1758 N N . GLU A 1 214 ? 21.091 -16.759 -2.804 1.00 89.94 214 GLU A N 1
ATOM 1759 C CA . GLU A 1 214 ? 20.932 -18.024 -3.528 1.00 89.94 214 GLU A CA 1
ATOM 1760 C C . GLU A 1 214 ? 20.456 -19.172 -2.625 1.00 89.94 214 GLU A C 1
ATOM 1762 O O . GLU A 1 214 ? 19.614 -19.977 -3.020 1.00 89.94 214 GLU A O 1
ATOM 1767 N N . ARG A 1 215 ? 20.950 -19.229 -1.383 1.00 91.88 215 ARG A N 1
ATOM 1768 C CA . ARG A 1 215 ? 20.562 -20.256 -0.400 1.00 91.88 215 ARG A CA 1
ATOM 1769 C C . ARG A 1 215 ? 19.273 -19.921 0.352 1.00 91.88 215 ARG A C 1
ATOM 1771 O O . ARG A 1 215 ? 18.771 -20.760 1.107 1.00 91.88 215 ARG A O 1
ATOM 1778 N N . SER A 1 216 ? 18.747 -18.705 0.207 1.00 93.06 216 SER A N 1
ATOM 1779 C CA . SER A 1 216 ? 17.568 -18.266 0.945 1.00 93.06 216 SER A CA 1
ATOM 1780 C C . SER A 1 216 ? 16.293 -18.843 0.342 1.00 93.06 216 SER A C 1
ATOM 1782 O O . SER A 1 216 ? 15.971 -18.632 -0.821 1.00 93.06 216 SER A O 1
ATOM 1784 N N . ARG A 1 217 ? 15.473 -19.475 1.186 1.00 94.56 217 ARG A N 1
ATOM 1785 C CA . ARG A 1 217 ? 14.085 -19.834 0.833 1.00 94.56 217 ARG A CA 1
ATOM 1786 C C . ARG A 1 217 ? 13.156 -18.621 0.734 1.00 94.56 217 ARG A C 1
ATOM 1788 O O . ARG A 1 217 ? 11.991 -18.771 0.396 1.00 94.56 217 ARG A O 1
ATOM 1795 N N . GLN A 1 218 ? 13.648 -17.444 1.110 1.00 95.69 218 GLN A N 1
ATOM 1796 C CA . GLN A 1 218 ? 12.931 -16.174 1.048 1.00 95.69 218 GLN A CA 1
ATOM 1797 C C . GLN A 1 218 ? 13.472 -15.278 -0.071 1.00 95.69 218 GLN A C 1
ATOM 1799 O O . GLN A 1 218 ? 13.284 -14.065 -0.023 1.00 95.69 218 GLN A O 1
ATOM 1804 N N . TYR A 1 219 ? 14.185 -15.861 -1.036 1.00 96.94 219 TYR A N 1
ATOM 1805 C CA . TYR A 1 219 ? 14.581 -15.217 -2.277 1.00 96.94 219 TYR A CA 1
ATOM 1806 C C . TYR A 1 219 ? 13.727 -15.769 -3.421 1.00 96.94 219 TYR A C 1
ATOM 1808 O O . TYR A 1 219 ? 13.664 -16.979 -3.636 1.00 96.94 219 TYR A O 1
ATOM 1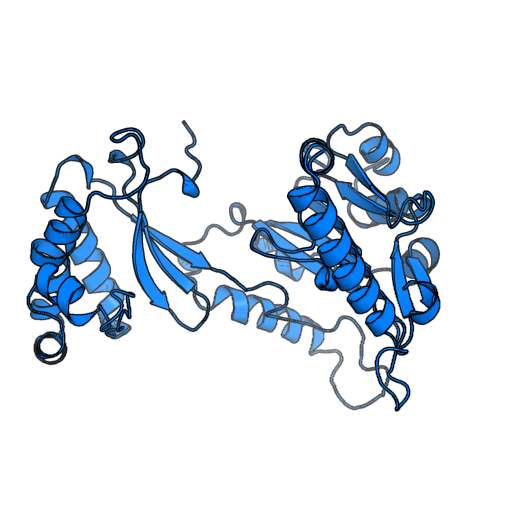816 N N . TYR A 1 220 ? 13.059 -14.874 -4.139 1.00 96.69 220 TYR A N 1
ATOM 1817 C CA . TYR A 1 220 ? 12.170 -15.201 -5.247 1.00 96.69 220 TYR A CA 1
ATOM 1818 C C . TYR A 1 220 ? 12.583 -14.392 -6.468 1.00 96.69 220 TYR A C 1
ATOM 1820 O O . TYR A 1 220 ? 12.788 -13.185 -6.368 1.00 96.69 220 TYR A O 1
ATOM 1828 N N . VAL A 1 221 ? 12.689 -15.061 -7.613 1.00 95.44 221 VAL A N 1
ATOM 1829 C CA . VAL A 1 221 ? 12.972 -14.428 -8.903 1.00 95.44 221 VAL A CA 1
ATOM 1830 C C . VAL A 1 221 ? 11.650 -14.233 -9.633 1.00 95.44 221 VAL A C 1
ATOM 1832 O O . VAL A 1 221 ? 10.917 -15.199 -9.849 1.00 95.44 221 VAL A O 1
ATOM 1835 N N . ASP A 1 222 ? 11.361 -12.992 -10.006 1.00 92.81 222 ASP A N 1
ATOM 1836 C CA . ASP A 1 222 ? 10.118 -12.599 -10.660 1.00 92.81 222 ASP A CA 1
ATOM 1837 C C . ASP A 1 222 ? 10.406 -12.361 -12.152 1.00 92.81 222 ASP A C 1
ATOM 1839 O O . ASP A 1 222 ? 10.755 -11.257 -12.566 1.00 92.81 222 ASP A O 1
ATOM 1843 N N . TYR A 1 223 ? 10.335 -13.430 -12.950 1.00 92.00 223 TYR A N 1
ATOM 1844 C CA . TYR A 1 223 ? 10.599 -13.387 -14.394 1.00 92.00 223 TYR A CA 1
ATOM 1845 C C . TYR A 1 223 ? 9.545 -12.564 -15.144 1.00 92.00 223 TYR A C 1
ATOM 1847 O O . TYR A 1 223 ? 8.346 -12.752 -14.929 1.00 92.00 223 TYR A O 1
ATOM 1855 N N . HIS A 1 224 ? 9.987 -11.721 -16.077 1.00 87.25 224 HIS A N 1
ATOM 1856 C CA . HIS A 1 224 ? 9.093 -10.949 -16.944 1.00 87.25 224 HIS A CA 1
ATOM 1857 C C . HIS A 1 224 ? 8.813 -11.712 -18.237 1.00 87.25 224 HIS A C 1
ATOM 1859 O O . HIS A 1 224 ? 9.749 -12.166 -18.881 1.00 87.25 224 HIS A O 1
ATOM 1865 N N . MET A 1 225 ? 7.540 -11.865 -18.623 1.00 81.75 225 MET A N 1
ATOM 1866 C CA . MET A 1 225 ? 7.125 -12.426 -19.926 1.00 81.75 225 MET A CA 1
ATOM 1867 C C . MET A 1 225 ? 7.846 -13.733 -20.328 1.00 81.75 225 MET A C 1
ATOM 1869 O O . MET A 1 225 ? 8.169 -13.952 -21.490 1.00 81.75 225 MET A O 1
ATOM 1873 N N . HIS A 1 226 ? 8.145 -14.606 -19.359 1.00 83.69 226 HIS A N 1
ATOM 1874 C CA . HIS A 1 226 ? 8.958 -15.824 -19.540 1.00 83.69 226 HIS A CA 1
ATOM 1875 C C . HIS A 1 226 ? 10.418 -15.614 -20.009 1.00 83.69 226 HIS A C 1
ATOM 1877 O O . HIS A 1 226 ? 11.134 -16.593 -20.240 1.00 83.69 226 HIS A O 1
ATOM 1883 N N . LEU A 1 227 ? 10.902 -14.374 -20.074 1.00 87.81 227 LEU A N 1
ATOM 1884 C CA . LEU A 1 227 ? 12.295 -14.022 -20.333 1.00 87.81 227 LEU A CA 1
ATOM 1885 C C . LEU A 1 227 ? 13.137 -14.371 -19.100 1.00 87.81 227 LEU A C 1
ATOM 1887 O O . LEU A 1 227 ? 12.942 -13.836 -18.013 1.00 87.81 227 LEU A O 1
ATOM 1891 N N . LYS A 1 228 ? 14.081 -15.305 -19.247 1.00 89.56 228 LYS A N 1
ATOM 1892 C CA . LYS A 1 228 ? 14.863 -15.820 -18.107 1.00 89.56 228 LYS A CA 1
ATOM 1893 C C . LYS A 1 228 ? 15.968 -14.872 -17.641 1.00 89.56 228 LYS A C 1
ATOM 1895 O O . LYS A 1 228 ? 16.370 -14.931 -16.479 1.00 89.56 228 LYS A O 1
ATOM 1900 N N . ASP A 1 229 ? 16.453 -14.015 -18.529 1.00 93.50 229 ASP A N 1
ATOM 1901 C CA . ASP A 1 229 ? 17.539 -13.079 -18.226 1.00 93.50 229 ASP A CA 1
ATOM 1902 C C . ASP A 1 229 ? 17.029 -11.733 -17.703 1.00 93.50 229 ASP A C 1
ATOM 1904 O O . ASP A 1 229 ? 17.796 -10.970 -17.114 1.00 93.50 229 ASP A O 1
ATOM 1908 N N . ILE A 1 230 ? 15.726 -11.481 -17.856 1.00 94.44 230 ILE A N 1
ATOM 1909 C CA . ILE A 1 230 ? 15.041 -10.273 -17.408 1.00 94.44 230 ILE A CA 1
ATOM 1910 C C . ILE A 1 230 ? 14.096 -10.656 -16.279 1.00 94.44 230 ILE A C 1
ATOM 1912 O O . ILE A 1 230 ? 13.080 -11.326 -16.470 1.00 94.44 230 ILE A O 1
ATOM 1916 N N . ALA A 1 231 ? 14.458 -10.255 -15.072 1.00 95.25 231 ALA A N 1
ATOM 1917 C CA . ALA A 1 231 ? 13.700 -10.604 -13.890 1.00 95.25 231 ALA A CA 1
ATOM 1918 C C . ALA A 1 231 ? 13.889 -9.538 -12.828 1.00 95.25 231 ALA A C 1
ATOM 1920 O O . ALA A 1 231 ? 15.003 -9.070 -12.619 1.00 95.25 231 ALA A O 1
ATOM 1921 N N . GLY A 1 232 ? 12.810 -9.219 -12.124 1.00 95.69 232 GLY A N 1
ATOM 1922 C CA . GLY A 1 232 ? 12.902 -8.634 -10.799 1.00 95.69 232 GLY A CA 1
ATOM 1923 C C . GLY A 1 232 ? 13.218 -9.699 -9.747 1.00 95.69 232 GLY A C 1
ATOM 1924 O O . GLY A 1 232 ? 13.381 -10.892 -10.036 1.00 95.69 232 GLY A O 1
ATOM 1925 N N . PHE A 1 233 ? 13.253 -9.285 -8.486 1.00 96.94 233 PHE A N 1
ATOM 1926 C CA . PHE A 1 233 ? 13.314 -10.221 -7.372 1.00 96.94 233 PHE A CA 1
ATOM 1927 C C . PHE A 1 233 ? 12.686 -9.668 -6.104 1.00 96.94 233 PHE A C 1
ATOM 1929 O O . PHE A 1 233 ? 12.545 -8.459 -5.914 1.00 96.94 233 PHE A O 1
ATOM 1936 N N . ARG A 1 234 ? 12.384 -10.590 -5.194 1.00 97.50 234 ARG A N 1
ATOM 1937 C CA . ARG A 1 234 ? 12.022 -10.317 -3.806 1.00 97.50 234 ARG A CA 1
ATOM 1938 C C . ARG A 1 234 ? 12.974 -11.055 -2.896 1.00 97.50 234 ARG A C 1
ATOM 1940 O O . ARG A 1 234 ? 13.266 -12.227 -3.127 1.00 97.50 234 ARG A O 1
ATOM 1947 N N . TRP A 1 235 ? 13.440 -10.389 -1.853 1.00 97.62 235 TRP A N 1
ATOM 1948 C CA . TRP A 1 235 ? 14.310 -11.013 -0.873 1.00 97.62 235 TRP A CA 1
ATOM 1949 C C . TRP A 1 235 ? 14.009 -10.519 0.534 1.00 97.62 235 TRP A C 1
ATOM 1951 O O . TRP A 1 235 ? 13.956 -9.319 0.778 1.00 97.62 235 TRP A O 1
ATOM 1961 N N . THR A 1 236 ? 13.860 -11.450 1.472 1.00 97.00 236 THR A N 1
ATOM 1962 C CA . THR A 1 236 ? 13.875 -11.161 2.911 1.00 97.00 236 THR A CA 1
ATOM 1963 C C . THR A 1 236 ? 15.236 -11.591 3.462 1.00 97.00 236 THR A C 1
ATOM 1965 O O . THR A 1 236 ? 15.449 -12.798 3.636 1.00 97.00 236 THR A O 1
ATOM 1968 N N . PRO A 1 237 ? 16.161 -10.652 3.752 1.00 93.31 237 PRO A N 1
ATOM 1969 C CA . PRO A 1 237 ? 17.488 -10.990 4.273 1.00 93.31 237 PRO A CA 1
ATOM 1970 C C . PRO A 1 237 ? 17.442 -11.721 5.621 1.00 93.31 237 PRO A C 1
ATOM 1972 O O . PRO A 1 237 ? 18.323 -12.519 5.929 1.00 93.31 237 PRO A O 1
ATOM 1975 N N . GLY A 1 238 ? 16.410 -11.494 6.438 1.00 89.50 238 GLY A N 1
ATOM 1976 C CA . GLY A 1 238 ? 16.286 -12.130 7.751 1.00 89.50 238 GLY A CA 1
ATOM 1977 C C . GLY A 1 238 ? 17.494 -11.808 8.633 1.00 89.50 238 GLY A C 1
ATOM 1978 O O . GLY A 1 238 ? 17.859 -10.650 8.773 1.00 89.50 238 GLY A O 1
ATOM 1979 N N . ARG A 1 239 ? 18.158 -12.833 9.180 1.00 88.38 239 ARG A N 1
ATOM 1980 C CA . ARG A 1 239 ? 19.351 -12.675 10.039 1.00 88.38 239 ARG A CA 1
ATOM 1981 C C . ARG A 1 239 ? 20.568 -12.038 9.354 1.00 88.38 239 ARG A C 1
ATOM 1983 O O . ARG A 1 239 ? 21.567 -11.799 10.014 1.00 88.38 239 ARG A O 1
ATOM 1990 N N . HIS A 1 240 ? 20.523 -11.854 8.035 1.00 88.25 240 HIS A N 1
ATOM 1991 C CA . HIS A 1 240 ? 21.609 -11.248 7.268 1.00 88.25 240 HIS A CA 1
ATOM 1992 C C . HIS A 1 240 ? 21.577 -9.710 7.311 1.00 88.25 240 HIS A C 1
ATOM 1994 O O . HIS A 1 240 ? 22.499 -9.083 6.799 1.00 88.25 240 HIS A O 1
ATOM 2000 N N . SER A 1 241 ? 20.536 -9.102 7.897 1.00 90.38 241 SER A N 1
ATOM 2001 C CA . SER A 1 241 ? 20.456 -7.655 8.104 1.00 90.38 241 SER A CA 1
ATOM 2002 C C . SER A 1 241 ? 19.580 -7.284 9.300 1.00 90.38 241 SER A C 1
ATOM 2004 O O . SER A 1 241 ? 18.416 -7.684 9.392 1.00 90.38 241 SER A O 1
ATOM 2006 N N . ASP A 1 242 ? 20.106 -6.424 10.169 1.00 88.88 242 ASP A N 1
ATOM 2007 C CA . ASP A 1 242 ? 19.333 -5.845 11.270 1.00 88.88 242 ASP A CA 1
ATOM 2008 C C . ASP A 1 242 ? 18.484 -4.645 10.831 1.00 88.88 242 ASP A C 1
ATOM 2010 O O . ASP A 1 242 ? 17.497 -4.325 11.494 1.00 88.88 242 ASP A O 1
ATOM 2014 N N . VAL A 1 243 ? 18.781 -4.055 9.670 1.00 93.94 243 VAL A N 1
ATOM 2015 C CA . VAL A 1 243 ? 18.088 -2.870 9.139 1.00 93.94 243 VAL A CA 1
ATOM 2016 C C . VAL A 1 243 ? 17.135 -3.248 8.007 1.00 93.94 243 VAL A C 1
ATOM 2018 O O . VAL A 1 243 ? 15.932 -3.005 8.097 1.00 93.94 243 VAL A O 1
ATOM 2021 N N . ILE A 1 244 ? 17.633 -3.899 6.954 1.00 95.69 244 ILE A N 1
ATOM 2022 C CA . ILE A 1 244 ? 16.846 -4.208 5.757 1.00 95.69 244 ILE A CA 1
ATOM 2023 C C . ILE A 1 244 ? 16.003 -5.457 6.000 1.00 95.69 244 ILE A C 1
ATOM 2025 O O . ILE A 1 244 ? 16.494 -6.587 6.030 1.00 95.69 244 ILE A O 1
ATOM 2029 N N . LYS A 1 245 ? 14.693 -5.255 6.149 1.00 96.00 245 LYS A N 1
ATOM 2030 C CA . LYS A 1 245 ? 13.727 -6.324 6.426 1.00 96.00 245 LYS A CA 1
ATOM 2031 C C . LYS A 1 245 ? 13.203 -6.986 5.162 1.00 96.00 245 LYS A C 1
ATOM 2033 O O . LYS A 1 245 ? 12.824 -8.151 5.213 1.00 96.00 245 LYS A O 1
ATOM 2038 N N . TYR A 1 246 ? 13.174 -6.269 4.046 1.00 97.50 246 TYR A N 1
ATOM 2039 C CA . TYR A 1 246 ? 12.697 -6.781 2.766 1.00 97.50 246 TYR A CA 1
ATOM 2040 C C . TYR A 1 246 ? 13.275 -5.951 1.622 1.00 97.50 246 TYR A C 1
ATOM 2042 O O . TYR A 1 246 ? 13.501 -4.756 1.782 1.00 97.50 246 TYR A O 1
ATOM 2050 N N . VAL A 1 247 ? 13.510 -6.587 0.481 1.00 97.56 247 VAL A N 1
ATOM 2051 C CA . VAL A 1 247 ? 13.994 -5.973 -0.755 1.00 97.56 247 VAL A CA 1
ATOM 2052 C C . VAL A 1 247 ? 13.086 -6.421 -1.887 1.00 97.56 247 VAL A C 1
ATOM 2054 O O . VAL A 1 247 ? 12.761 -7.607 -1.989 1.00 97.56 247 VAL A O 1
ATOM 2057 N N . GLN A 1 248 ? 12.715 -5.493 -2.761 1.00 97.25 248 GLN A N 1
ATOM 2058 C CA . GLN A 1 248 ? 12.008 -5.793 -3.991 1.00 97.25 248 GLN A CA 1
ATOM 2059 C C . GLN A 1 248 ? 12.540 -4.958 -5.153 1.00 97.25 248 GLN A C 1
ATOM 2061 O O . GLN A 1 248 ? 12.437 -3.737 -5.148 1.00 97.25 248 GLN A O 1
ATOM 2066 N N . ALA A 1 249 ? 13.040 -5.632 -6.182 1.00 96.38 249 ALA A N 1
ATOM 2067 C CA . ALA A 1 249 ? 13.333 -5.041 -7.480 1.00 96.38 249 ALA A CA 1
ATOM 2068 C C . ALA A 1 249 ? 12.249 -5.484 -8.471 1.00 96.38 249 ALA A C 1
ATOM 2070 O O . ALA A 1 249 ? 11.996 -6.680 -8.606 1.00 96.38 249 ALA A O 1
ATOM 2071 N N . TYR A 1 250 ? 11.563 -4.549 -9.125 1.00 94.31 250 TYR A N 1
ATOM 2072 C CA . TYR A 1 250 ? 10.480 -4.849 -10.069 1.00 94.31 250 TYR A CA 1
ATOM 2073 C C . TYR A 1 250 ? 10.339 -3.776 -11.147 1.00 94.31 250 TYR A C 1
ATOM 2075 O O . TYR A 1 250 ? 10.829 -2.669 -10.967 1.00 94.31 250 TYR A O 1
ATOM 2083 N N . THR A 1 251 ? 9.637 -4.076 -12.240 1.00 92.38 251 THR A N 1
ATOM 2084 C CA . THR A 1 251 ? 9.279 -3.085 -13.273 1.00 92.38 251 THR A CA 1
ATOM 2085 C C . THR A 1 251 ? 7.858 -2.549 -13.062 1.00 92.38 251 THR A C 1
ATOM 2087 O O . THR A 1 251 ? 6.959 -3.279 -12.624 1.00 92.38 251 THR A O 1
ATOM 2090 N N . THR A 1 252 ? 7.640 -1.259 -13.326 1.00 88.56 252 THR A N 1
ATOM 2091 C CA . THR A 1 252 ? 6.355 -0.568 -13.112 1.00 88.56 252 THR A CA 1
ATOM 2092 C C . THR A 1 252 ? 5.311 -0.850 -14.190 1.00 88.56 252 THR A C 1
ATOM 2094 O O . THR A 1 252 ? 4.138 -0.576 -13.948 1.00 88.56 252 THR A O 1
ATOM 2097 N N . GLU A 1 253 ? 5.692 -1.502 -15.297 1.00 82.31 253 GLU A N 1
ATOM 2098 C CA . GLU A 1 253 ? 4.800 -1.959 -16.381 1.00 82.31 253 GLU A CA 1
ATOM 2099 C C . GLU A 1 253 ? 3.536 -2.678 -15.877 1.00 82.31 253 GLU A C 1
ATOM 2101 O O . GLU A 1 253 ? 2.458 -2.569 -16.457 1.00 82.31 253 GLU A O 1
ATOM 2106 N N . LYS A 1 254 ? 3.642 -3.339 -14.714 1.00 81.06 254 LYS A N 1
ATOM 2107 C CA . LYS A 1 254 ? 2.549 -4.052 -14.052 1.00 81.06 254 LYS A CA 1
ATOM 2108 C C . LYS A 1 254 ? 1.340 -3.164 -13.776 1.00 81.06 254 LYS A C 1
ATOM 2110 O O . LYS A 1 254 ? 0.265 -3.692 -13.518 1.00 81.06 254 LYS A O 1
ATOM 2115 N N . ALA A 1 255 ? 1.512 -1.840 -13.771 1.00 81.94 255 ALA A N 1
ATOM 2116 C CA . ALA A 1 255 ? 0.432 -0.877 -13.617 1.00 81.94 255 ALA A CA 1
ATOM 2117 C C . ALA A 1 255 ? -0.666 -1.059 -14.678 1.00 81.94 255 ALA A C 1
ATOM 2119 O O . ALA A 1 255 ? -1.835 -0.877 -14.350 1.00 81.94 255 ALA A O 1
ATOM 2120 N N . ILE A 1 256 ? -0.314 -1.491 -15.895 1.00 86.19 256 ILE A N 1
ATOM 2121 C CA . ILE A 1 256 ? -1.261 -1.673 -17.008 1.00 86.19 256 ILE A CA 1
ATOM 2122 C C . ILE A 1 256 ? -2.222 -2.832 -16.745 1.00 86.19 256 ILE A C 1
ATOM 2124 O O . ILE A 1 256 ? -3.417 -2.737 -17.015 1.00 86.19 256 ILE A O 1
ATOM 2128 N N . SER A 1 257 ? -1.716 -3.918 -16.161 1.00 84.94 257 SER A N 1
ATOM 2129 C CA . SER A 1 257 ? -2.513 -5.099 -15.830 1.00 84.94 257 SER A CA 1
ATOM 2130 C C . SER A 1 257 ? -3.029 -5.099 -14.384 1.00 84.94 257 SER A C 1
ATOM 2132 O O . SER A 1 257 ? -3.678 -6.056 -13.961 1.00 84.94 257 SER A O 1
ATOM 2134 N N . TYR A 1 258 ? -2.717 -4.076 -13.579 1.00 83.00 258 TYR A N 1
ATOM 2135 C CA . TYR A 1 258 ? -3.055 -4.059 -12.155 1.00 83.00 258 TYR A CA 1
ATOM 2136 C C . TYR A 1 258 ? -4.533 -3.728 -11.930 1.00 83.00 258 TYR A C 1
ATOM 2138 O O . TYR A 1 258 ? -5.009 -2.647 -12.271 1.00 83.00 258 TYR A O 1
ATOM 2146 N N . GLN A 1 259 ? -5.260 -4.640 -11.281 1.00 81.62 259 GLN A N 1
ATOM 2147 C CA . GLN A 1 259 ? -6.669 -4.458 -10.933 1.00 81.62 259 GLN A CA 1
ATOM 2148 C C . GLN A 1 259 ? -6.895 -4.798 -9.455 1.00 81.62 259 GLN A C 1
ATOM 2150 O O . GLN A 1 259 ? -6.479 -5.848 -8.971 1.00 81.62 259 GLN A O 1
ATOM 2155 N N . LEU A 1 260 ? -7.559 -3.894 -8.724 1.00 76.75 260 LEU A N 1
ATOM 2156 C CA . LEU A 1 260 ? -7.917 -4.098 -7.308 1.00 76.75 260 LEU A CA 1
ATOM 2157 C C . LEU A 1 260 ? -9.071 -5.096 -7.114 1.00 76.75 260 LEU A C 1
ATOM 2159 O O . LEU A 1 260 ? -9.304 -5.559 -6.001 1.00 76.75 260 LEU A O 1
ATOM 2163 N N . HIS A 1 261 ? -9.813 -5.382 -8.180 1.00 83.06 261 HIS A N 1
ATOM 2164 C CA . HIS A 1 261 ? -10.937 -6.311 -8.221 1.00 83.06 261 HIS A CA 1
ATOM 2165 C C . HIS A 1 261 ? -10.708 -7.346 -9.325 1.00 83.06 261 HIS A C 1
ATOM 2167 O O . HIS A 1 261 ? -9.863 -7.143 -10.197 1.00 83.06 261 HIS A O 1
ATOM 2173 N N . ASP A 1 262 ? -11.488 -8.429 -9.304 1.00 81.25 262 ASP A N 1
ATOM 2174 C CA . ASP A 1 262 ? -11.471 -9.456 -10.348 1.00 81.25 262 ASP A CA 1
ATOM 2175 C C . ASP A 1 262 ? -11.971 -8.875 -11.680 1.00 81.25 262 ASP A C 1
ATOM 2177 O O . ASP A 1 262 ? -13.163 -8.899 -11.990 1.00 81.25 262 ASP A O 1
ATOM 2181 N N . GLY A 1 263 ? -11.045 -8.315 -12.453 1.00 88.44 263 GLY A N 1
ATOM 2182 C CA . GLY A 1 263 ? -11.280 -7.804 -13.796 1.00 88.44 263 GLY A CA 1
ATOM 2183 C C . GLY A 1 263 ? -10.735 -8.739 -14.873 1.00 88.44 263 GLY A C 1
ATOM 2184 O O . GLY A 1 263 ? -10.523 -9.934 -14.651 1.00 88.44 263 GLY A O 1
ATOM 2185 N N . ILE A 1 264 ? -10.514 -8.188 -16.067 1.00 92.12 264 ILE A N 1
ATOM 2186 C CA . ILE A 1 264 ? -10.055 -8.957 -17.227 1.00 92.12 264 ILE A CA 1
ATOM 2187 C C . ILE A 1 264 ? -8.659 -9.566 -17.028 1.00 92.12 264 ILE A C 1
ATOM 2189 O O . ILE A 1 264 ? -8.421 -10.638 -17.566 1.00 92.12 264 ILE A O 1
ATOM 2193 N N . PHE A 1 265 ? -7.766 -8.977 -16.225 1.00 90.38 265 PHE A N 1
ATOM 2194 C CA . PHE A 1 265 ? -6.401 -9.485 -15.989 1.00 90.38 265 PHE A CA 1
ATOM 2195 C C . PHE A 1 265 ? -6.298 -10.476 -14.812 1.00 90.38 265 PHE A C 1
ATOM 2197 O O . PHE A 1 265 ? -5.201 -10.822 -14.373 1.00 90.38 265 PHE A O 1
ATOM 2204 N N . ARG A 1 266 ? -7.429 -10.950 -14.273 1.00 90.31 266 ARG A N 1
ATOM 2205 C CA . ARG A 1 266 ? -7.434 -11.935 -13.180 1.00 90.31 266 ARG A CA 1
ATOM 2206 C C . ARG A 1 266 ? -6.814 -13.278 -13.610 1.00 90.31 266 ARG A C 1
ATOM 2208 O O . ARG A 1 266 ? -6.950 -13.665 -14.776 1.00 90.31 266 ARG A O 1
ATOM 2215 N N . PRO A 1 267 ? -6.240 -14.057 -12.672 1.00 88.38 267 PRO A N 1
ATOM 2216 C CA . PRO A 1 267 ? -5.847 -15.436 -12.942 1.00 88.38 267 PRO A CA 1
ATOM 2217 C C . PRO A 1 267 ? -7.020 -16.266 -13.484 1.00 88.38 267 PRO A C 1
ATOM 2219 O O . PRO A 1 267 ? -8.119 -16.266 -12.918 1.00 88.38 267 PRO A O 1
ATOM 2222 N N . ARG A 1 268 ? -6.777 -16.985 -14.583 1.00 87.81 268 ARG A N 1
ATOM 2223 C CA . ARG A 1 268 ? -7.776 -17.822 -15.260 1.00 87.81 268 ARG A CA 1
ATOM 2224 C C . ARG A 1 268 ? -7.765 -19.241 -14.710 1.00 87.81 268 ARG A C 1
ATOM 2226 O O . ARG A 1 268 ? -6.715 -19.772 -14.351 1.00 87.81 268 ARG A O 1
ATOM 2233 N N . LYS A 1 269 ? -8.948 -19.854 -14.619 1.00 90.00 269 LYS A N 1
ATOM 2234 C CA . LYS A 1 269 ? -9.114 -21.230 -14.127 1.00 90.00 269 LYS A CA 1
ATOM 2235 C C . LYS A 1 269 ? -9.354 -22.186 -15.297 1.00 90.00 269 LYS A C 1
ATOM 2237 O O . LYS A 1 269 ? -10.139 -21.835 -16.175 1.00 90.00 269 LYS A O 1
ATOM 2242 N N . PRO A 1 270 ? -8.808 -23.418 -15.274 1.00 92.88 270 PRO A N 1
ATOM 2243 C CA . PRO A 1 270 ? -9.070 -24.412 -16.322 1.00 92.88 270 PRO A CA 1
ATOM 2244 C C . PRO A 1 270 ? -10.561 -24.708 -16.543 1.00 92.88 270 PRO A C 1
ATOM 2246 O O . PRO A 1 270 ? -10.971 -25.018 -17.653 1.00 92.88 270 PRO A O 1
ATOM 2249 N N . SER A 1 271 ? -11.393 -24.551 -15.506 1.00 91.88 271 SER A N 1
ATOM 2250 C CA . SER A 1 271 ? -12.848 -24.716 -15.597 1.00 91.88 271 SER A CA 1
ATOM 2251 C C . SER A 1 271 ? -13.530 -23.745 -16.567 1.00 91.88 271 SER A C 1
ATOM 2253 O O . SER A 1 271 ? -14.646 -24.012 -16.997 1.00 91.88 271 SER A O 1
ATOM 2255 N N . GLU A 1 272 ? -12.893 -22.619 -16.904 1.00 90.81 272 GLU A N 1
ATOM 2256 C CA . GLU A 1 272 ? -13.420 -21.654 -17.881 1.00 90.81 272 GLU A CA 1
ATOM 2257 C C . GLU A 1 272 ? -13.429 -22.221 -19.309 1.00 90.81 272 GLU A C 1
ATOM 2259 O O . GLU A 1 272 ? -14.189 -21.734 -20.134 1.00 90.81 272 GLU A O 1
ATOM 2264 N N . LEU A 1 273 ? -12.667 -23.291 -19.567 1.00 92.75 273 LEU A N 1
ATOM 2265 C CA . LEU A 1 273 ? -12.623 -24.001 -20.850 1.00 92.75 273 LEU A CA 1
ATOM 2266 C C . LEU A 1 273 ? -13.687 -25.104 -20.975 1.00 92.75 273 LEU A C 1
ATOM 2268 O O . LEU A 1 273 ? -13.780 -25.757 -22.008 1.00 92.75 273 LEU A O 1
ATOM 2272 N N . LEU A 1 274 ? -14.461 -25.368 -19.916 1.00 93.06 274 LEU A N 1
ATOM 2273 C CA . LEU A 1 274 ? -15.423 -26.480 -19.873 1.00 93.06 274 LEU A CA 1
ATOM 2274 C C . LEU A 1 274 ? -16.840 -26.081 -20.314 1.00 93.06 274 LEU A C 1
ATOM 2276 O O . LEU A 1 274 ? -17.754 -26.900 -20.262 1.00 93.06 274 LEU A O 1
ATOM 2280 N N . SER A 1 275 ? -17.053 -24.820 -20.690 1.00 93.62 275 SER A N 1
ATOM 2281 C CA . SER A 1 275 ? -18.348 -24.294 -21.121 1.00 93.62 275 SER A CA 1
ATOM 2282 C C . SER A 1 275 ? -18.148 -23.322 -22.271 1.00 93.62 275 SER A C 1
ATOM 2284 O O . SER A 1 275 ? -17.331 -22.408 -22.150 1.00 93.62 275 SER A O 1
ATOM 2286 N N . ASP A 1 276 ? -18.945 -23.464 -23.330 1.00 93.62 276 ASP A N 1
ATOM 2287 C CA . ASP A 1 276 ? -18.888 -22.585 -24.505 1.00 93.62 276 ASP A CA 1
ATOM 2288 C C . ASP A 1 276 ? -19.049 -21.117 -24.106 1.00 93.62 276 ASP A C 1
ATOM 2290 O O . ASP A 1 276 ? -18.202 -20.290 -24.419 1.00 93.62 276 ASP A O 1
ATOM 2294 N N . ARG A 1 277 ? -20.041 -20.804 -23.262 1.00 94.25 277 ARG A N 1
ATOM 2295 C CA . ARG A 1 277 ? -20.265 -19.442 -22.752 1.00 94.25 277 ARG A CA 1
ATOM 2296 C C . ARG A 1 277 ? -19.069 -18.881 -21.972 1.00 94.25 277 ARG A C 1
ATOM 2298 O O . ARG A 1 277 ? -18.792 -17.683 -22.036 1.00 94.25 277 ARG A O 1
ATOM 2305 N N . LEU A 1 278 ? -18.414 -19.703 -21.150 1.00 92.19 278 LEU A N 1
ATOM 2306 C CA . LEU A 1 278 ? -17.244 -19.254 -20.384 1.00 92.19 278 LEU A CA 1
ATOM 2307 C C . LEU A 1 278 ? -16.020 -19.095 -21.287 1.00 92.19 278 LEU A C 1
ATOM 2309 O O . LEU A 1 278 ? -15.245 -18.164 -21.084 1.00 92.19 278 LEU A O 1
ATOM 2313 N N . THR A 1 279 ? -15.905 -19.950 -22.299 1.00 94.19 279 THR A N 1
ATOM 2314 C CA . THR A 1 279 ? -14.847 -19.908 -23.307 1.00 94.19 279 THR A CA 1
ATOM 2315 C C . THR A 1 279 ? -14.992 -18.672 -24.191 1.00 94.19 279 THR A C 1
ATOM 2317 O O . THR A 1 279 ? -14.027 -17.938 -24.359 1.00 94.19 279 THR A O 1
ATOM 2320 N N . GLU A 1 280 ? -16.196 -18.359 -24.672 1.00 95.12 280 GLU A N 1
ATOM 2321 C CA . GLU A 1 280 ? -16.487 -17.128 -25.422 1.00 95.12 280 GLU A CA 1
ATOM 2322 C C . GLU A 1 280 ? -16.132 -15.878 -24.613 1.00 95.12 280 GLU A C 1
ATOM 2324 O O . GLU A 1 280 ? -15.479 -14.969 -25.119 1.00 95.12 280 GLU A O 1
ATOM 2329 N N . ARG A 1 281 ? -16.495 -15.847 -23.324 1.00 92.69 281 ARG A N 1
ATOM 2330 C CA . ARG A 1 281 ? -16.115 -14.741 -22.436 1.00 92.69 281 ARG A CA 1
ATOM 2331 C C . ARG A 1 281 ? -14.602 -14.660 -22.226 1.00 92.69 281 ARG A C 1
ATOM 2333 O O . ARG A 1 281 ? -14.066 -13.563 -22.118 1.00 92.69 281 ARG A O 1
ATOM 2340 N N . LEU A 1 282 ? -13.922 -15.800 -22.118 1.00 93.38 282 LEU A N 1
ATOM 2341 C CA . LEU A 1 282 ? -12.466 -15.839 -22.022 1.00 93.38 282 LEU A CA 1
ATOM 2342 C C . LEU A 1 282 ? -11.823 -15.255 -23.285 1.00 93.38 282 LEU A C 1
ATOM 2344 O O . LEU A 1 282 ? -10.900 -14.459 -23.152 1.00 93.38 282 LEU A O 1
ATOM 2348 N N . LEU A 1 283 ? -12.319 -15.611 -24.472 1.00 94.06 283 LEU A N 1
ATOM 2349 C CA . LEU A 1 283 ? -11.839 -15.074 -25.747 1.00 94.06 283 LEU A CA 1
ATOM 2350 C C . LEU A 1 283 ? -12.063 -13.558 -25.841 1.00 94.06 283 LEU A C 1
ATOM 2352 O O . LEU A 1 283 ? -11.115 -12.830 -26.106 1.00 94.06 283 LEU A O 1
ATOM 2356 N N . ASP A 1 284 ? -13.260 -13.071 -25.507 1.00 95.12 284 ASP A N 1
ATOM 2357 C CA . ASP A 1 284 ? -13.565 -11.630 -25.468 1.00 95.12 284 ASP A CA 1
ATOM 2358 C C . ASP A 1 284 ? -12.672 -10.868 -24.466 1.00 95.12 284 ASP A C 1
ATOM 2360 O O . ASP A 1 284 ? -12.183 -9.772 -24.747 1.00 95.12 284 ASP A O 1
ATOM 2364 N N . ASP A 1 285 ? -12.406 -11.453 -23.295 1.00 95.00 285 ASP A N 1
ATOM 2365 C CA . ASP A 1 285 ? -11.468 -10.867 -22.340 1.00 95.00 285 ASP A CA 1
ATOM 2366 C C . ASP A 1 285 ? -10.027 -10.845 -22.890 1.00 95.00 285 ASP A C 1
ATOM 2368 O O . ASP A 1 285 ? -9.314 -9.868 -22.657 1.00 95.00 285 ASP A O 1
ATOM 2372 N N . LEU A 1 286 ? -9.587 -11.891 -23.602 1.00 93.12 286 LEU A N 1
ATOM 2373 C CA . LEU A 1 286 ? -8.259 -11.959 -24.226 1.00 93.12 286 LEU A CA 1
ATOM 2374 C C . LEU A 1 286 ? -8.107 -10.927 -25.349 1.00 93.12 286 LEU A C 1
ATOM 2376 O O . LEU A 1 286 ? -7.083 -10.249 -25.394 1.00 93.12 286 LEU A O 1
ATOM 2380 N N . ASP A 1 287 ? -9.128 -10.740 -26.185 1.00 95.44 287 ASP A N 1
ATOM 2381 C CA . ASP A 1 287 ? -9.134 -9.711 -27.231 1.00 95.44 287 ASP A CA 1
ATOM 2382 C C . ASP A 1 287 ? -9.008 -8.308 -26.624 1.00 95.44 287 ASP A C 1
ATOM 2384 O O . ASP A 1 287 ? -8.235 -7.475 -27.101 1.00 95.44 287 ASP A O 1
ATOM 2388 N N . LYS A 1 288 ? -9.697 -8.051 -25.504 1.00 95.00 288 LYS A N 1
ATOM 2389 C CA . LYS A 1 288 ? -9.568 -6.786 -24.761 1.00 95.00 288 LYS A CA 1
ATOM 2390 C C . LYS A 1 288 ? -8.174 -6.597 -24.176 1.00 95.00 288 LYS A C 1
ATOM 2392 O O . LYS A 1 288 ? -7.636 -5.495 -24.253 1.00 95.00 288 LYS A O 1
ATOM 2397 N N . GLN A 1 289 ? -7.586 -7.641 -23.591 1.00 93.12 289 GLN A N 1
ATOM 2398 C CA . GLN A 1 289 ? -6.210 -7.580 -23.091 1.00 93.12 289 GLN A CA 1
ATOM 2399 C C . GLN A 1 289 ? -5.223 -7.290 -24.225 1.00 93.12 289 GLN A C 1
ATOM 2401 O O . GLN A 1 289 ? -4.388 -6.399 -24.084 1.00 93.12 289 GLN A O 1
ATOM 2406 N N . ALA A 1 290 ? -5.345 -8.000 -25.349 1.00 91.69 290 ALA A N 1
ATOM 2407 C CA . ALA A 1 290 ? -4.504 -7.809 -26.524 1.00 91.69 290 ALA A CA 1
ATOM 2408 C C . ALA A 1 290 ? -4.647 -6.390 -27.087 1.00 91.69 290 ALA A C 1
ATOM 2410 O O . ALA A 1 290 ? -3.641 -5.749 -27.372 1.00 91.69 290 ALA A O 1
ATOM 2411 N N . GLY A 1 291 ? -5.873 -5.863 -27.167 1.00 91.75 291 GLY A N 1
ATOM 2412 C CA . GLY A 1 291 ? -6.125 -4.482 -27.574 1.00 91.75 291 GLY A CA 1
ATOM 2413 C C . GLY A 1 291 ? -5.456 -3.459 -26.652 1.00 91.75 291 GLY A C 1
ATOM 2414 O O . GLY A 1 291 ? -4.849 -2.510 -27.137 1.00 91.75 291 GLY A O 1
ATOM 2415 N N . ILE A 1 292 ? -5.497 -3.672 -25.331 1.00 91.81 292 ILE A N 1
ATOM 2416 C CA . ILE A 1 292 ? -4.806 -2.804 -24.363 1.00 91.81 292 ILE A CA 1
ATOM 2417 C C . ILE A 1 292 ? -3.290 -2.839 -24.586 1.00 91.81 292 ILE A C 1
ATOM 2419 O O . ILE A 1 292 ? -2.678 -1.780 -24.694 1.00 91.81 292 ILE A O 1
ATOM 2423 N N . LEU A 1 293 ? -2.694 -4.030 -24.694 1.00 90.75 293 LEU A N 1
ATOM 2424 C CA . LEU A 1 293 ? -1.252 -4.178 -24.930 1.00 90.75 293 LEU A CA 1
ATOM 2425 C C . LEU A 1 293 ? -0.835 -3.581 -26.281 1.00 90.75 293 LEU A C 1
ATOM 2427 O O . LEU A 1 293 ? 0.175 -2.890 -26.366 1.00 90.75 293 LEU A O 1
ATOM 2431 N N . PHE A 1 294 ? -1.650 -3.757 -27.322 1.00 90.75 294 PHE A N 1
ATOM 2432 C CA . PHE A 1 294 ? -1.405 -3.147 -28.624 1.00 90.75 294 PHE A CA 1
ATOM 2433 C C . PHE A 1 294 ? -1.429 -1.616 -28.550 1.00 90.75 294 PHE A C 1
ATOM 2435 O O . PHE A 1 294 ? -0.565 -0.965 -29.135 1.00 90.75 294 PHE A O 1
ATOM 2442 N N . THR A 1 295 ? -2.344 -1.021 -27.781 1.00 90.56 295 THR A N 1
ATOM 2443 C CA . THR A 1 295 ? -2.337 0.428 -27.523 1.00 90.56 295 THR A CA 1
ATOM 2444 C C . THR A 1 295 ? -1.036 0.878 -26.858 1.00 90.56 295 THR A C 1
ATOM 2446 O O . THR A 1 295 ? -0.497 1.919 -27.230 1.00 90.56 295 THR A O 1
ATOM 2449 N N . CYS A 1 296 ? -0.468 0.075 -25.951 1.00 91.31 296 CYS A N 1
ATOM 2450 C CA . CYS A 1 296 ? 0.818 0.370 -25.314 1.00 91.31 296 CYS A CA 1
ATOM 2451 C C . CYS A 1 296 ? 1.993 0.440 -26.304 1.00 91.31 296 CYS A C 1
ATOM 2453 O O . CYS A 1 296 ? 2.977 1.115 -26.020 1.00 91.31 296 CYS A O 1
ATOM 2455 N N . THR A 1 297 ? 1.891 -0.160 -27.495 1.00 90.50 297 THR A N 1
ATOM 2456 C CA . THR A 1 297 ? 2.913 -0.022 -28.555 1.00 90.50 297 THR A CA 1
ATOM 2457 C C . THR A 1 297 ? 2.944 1.373 -29.201 1.00 90.50 297 THR A C 1
ATOM 2459 O O . THR A 1 297 ? 3.823 1.649 -30.021 1.00 90.50 297 THR A O 1
ATOM 2462 N N . GLY A 1 298 ? 1.970 2.238 -28.888 1.00 86.44 298 GLY A N 1
ATOM 2463 C CA . GLY A 1 298 ? 1.754 3.525 -29.554 1.00 86.44 298 GLY A CA 1
ATOM 2464 C C . GLY A 1 298 ? 0.922 3.425 -30.843 1.00 86.44 298 GLY A C 1
ATOM 2465 O O . GLY A 1 298 ? 0.633 4.431 -31.483 1.00 86.44 298 GLY A O 1
ATOM 2466 N N . ASN A 1 299 ? 0.488 2.223 -31.239 1.00 78.00 299 ASN A N 1
ATOM 2467 C CA . ASN A 1 299 ? -0.311 2.011 -32.456 1.00 78.00 299 ASN A CA 1
ATOM 2468 C C . ASN A 1 299 ? -1.837 2.057 -32.229 1.00 78.00 299 ASN A C 1
ATOM 2470 O O . ASN A 1 299 ? -2.596 1.746 -33.145 1.00 78.00 299 ASN A O 1
ATOM 2474 N N . GLY A 1 300 ? -2.297 2.409 -31.023 1.00 62.09 300 GLY A N 1
ATOM 2475 C CA . GLY A 1 300 ? -3.723 2.399 -30.667 1.00 62.09 300 GLY A CA 1
ATOM 2476 C C . GLY A 1 300 ? -4.557 3.536 -31.271 1.00 62.09 300 GLY A C 1
ATOM 2477 O O . GLY A 1 300 ? -5.770 3.388 -31.391 1.00 62.09 300 GLY A O 1
ATOM 2478 N N . ASP A 1 301 ? -3.924 4.634 -31.696 1.00 57.44 301 ASP A N 1
ATOM 2479 C CA . ASP A 1 301 ? -4.603 5.818 -32.232 1.00 57.44 301 ASP A CA 1
ATOM 2480 C C . ASP A 1 301 ? -4.224 6.084 -33.696 1.00 57.44 301 ASP A C 1
ATOM 2482 O O . ASP A 1 301 ? -3.058 5.985 -34.080 1.00 57.44 301 ASP A O 1
ATOM 2486 N N . MET A 1 302 ? -5.205 6.514 -34.508 1.00 50.78 302 MET A N 1
ATOM 2487 C CA . MET A 1 302 ? -5.035 6.888 -35.931 1.00 50.78 302 MET A CA 1
ATOM 2488 C C . MET A 1 302 ? -3.979 7.985 -36.183 1.00 50.78 302 MET A C 1
ATOM 2490 O O . MET A 1 302 ? -3.632 8.244 -37.333 1.00 50.78 302 MET A O 1
ATOM 2494 N N . TRP A 1 303 ? -3.468 8.619 -35.127 1.00 58.00 303 TRP A N 1
ATOM 2495 C CA . TRP A 1 303 ? -2.508 9.721 -35.179 1.00 58.00 303 TRP A CA 1
ATOM 2496 C C . TRP A 1 303 ? -1.079 9.329 -34.774 1.00 58.00 303 TRP A C 1
ATOM 2498 O O . TRP A 1 303 ? -0.209 10.192 -34.795 1.00 58.00 303 TRP A O 1
ATOM 2508 N N . GLY A 1 304 ? -0.825 8.052 -34.453 1.00 61.44 304 GLY A N 1
ATOM 2509 C CA . GLY A 1 304 ? 0.484 7.576 -33.996 1.00 61.44 304 GLY A CA 1
ATOM 2510 C C . GLY A 1 304 ? 0.787 8.049 -32.574 1.00 61.44 304 GLY A C 1
ATOM 2511 O O . GLY A 1 304 ? 1.341 9.124 -32.373 1.00 61.44 304 GLY A O 1
ATOM 2512 N N . GLY A 1 305 ? 0.397 7.249 -31.583 1.00 75.75 305 GLY A N 1
ATOM 2513 C CA . GLY A 1 305 ? 0.670 7.529 -30.176 1.00 75.75 305 GLY A CA 1
ATOM 2514 C C . GLY A 1 305 ? 2.110 7.200 -29.779 1.00 75.75 305 GLY A C 1
ATOM 2515 O O . GLY A 1 305 ? 2.791 6.393 -30.419 1.00 75.75 305 GLY A O 1
ATOM 2516 N N . GLU A 1 306 ? 2.560 7.803 -28.681 1.00 86.00 306 GLU A N 1
ATOM 2517 C CA . GLU A 1 306 ? 3.810 7.412 -28.034 1.00 86.00 306 GLU A CA 1
ATOM 2518 C C . GLU A 1 306 ? 3.635 6.049 -27.345 1.00 86.00 306 GLU A C 1
ATOM 2520 O O . GLU A 1 306 ? 2.609 5.821 -26.691 1.00 86.00 306 GLU A O 1
ATOM 2525 N N . PRO A 1 307 ? 4.598 5.120 -27.482 1.00 91.25 307 PRO A N 1
ATOM 2526 C CA . PRO A 1 307 ? 4.580 3.878 -26.727 1.00 91.25 307 PRO A CA 1
ATOM 2527 C C . PRO A 1 307 ? 4.577 4.136 -25.215 1.00 91.25 307 PRO A C 1
ATOM 2529 O O . PRO A 1 307 ? 5.162 5.099 -24.725 1.00 91.25 307 PRO A O 1
ATOM 2532 N N . GLN A 1 308 ? 3.955 3.240 -24.457 1.00 92.69 308 GLN A N 1
ATOM 2533 C CA . GLN A 1 308 ? 3.923 3.334 -23.004 1.00 92.69 308 GLN A CA 1
ATOM 2534 C C . GLN A 1 308 ? 5.291 2.969 -22.417 1.00 92.69 308 GLN A C 1
ATOM 2536 O O . GLN A 1 308 ? 5.753 1.840 -22.548 1.00 92.69 308 GLN A O 1
ATOM 2541 N N . ASP A 1 309 ? 5.916 3.893 -21.701 1.00 94.44 309 ASP A N 1
ATOM 2542 C CA . ASP A 1 309 ? 7.177 3.620 -21.010 1.00 94.44 309 ASP A CA 1
ATOM 2543 C C . ASP A 1 309 ? 6.977 2.839 -19.704 1.00 94.44 309 ASP A C 1
ATOM 2545 O O . ASP A 1 309 ? 5.872 2.752 -19.148 1.00 94.44 309 ASP A O 1
ATOM 2549 N N . GLY A 1 310 ? 8.080 2.287 -19.195 1.00 93.19 310 GLY A N 1
ATOM 2550 C CA . GLY A 1 310 ? 8.128 1.560 -17.931 1.00 93.19 310 GLY A CA 1
ATOM 2551 C C . GLY A 1 310 ? 9.430 1.816 -17.177 1.00 93.19 310 GLY A C 1
ATOM 2552 O O . GLY A 1 310 ? 10.499 1.940 -17.769 1.00 93.19 310 GLY A O 1
ATOM 2553 N N . CYS A 1 311 ? 9.346 1.854 -15.851 1.00 95.19 311 CYS A N 1
ATOM 2554 C CA . CYS A 1 311 ? 10.482 2.121 -14.974 1.00 95.19 311 CYS A CA 1
ATOM 2555 C C . CYS A 1 311 ? 10.914 0.856 -14.231 1.00 95.19 311 CYS A C 1
ATOM 2557 O O . CYS A 1 311 ? 10.080 0.044 -13.818 1.00 95.19 311 CYS A O 1
ATOM 2559 N N . ALA A 1 312 ? 12.208 0.735 -13.956 1.00 95.44 312 ALA A N 1
ATOM 2560 C CA . ALA A 1 312 ? 12.718 -0.200 -12.965 1.00 95.44 312 ALA A CA 1
ATOM 2561 C C . ALA A 1 312 ? 12.609 0.445 -11.579 1.00 95.44 312 ALA A C 1
ATOM 2563 O O . ALA A 1 312 ? 12.960 1.604 -11.398 1.00 95.44 312 ALA A O 1
ATOM 2564 N N . ARG A 1 313 ? 12.134 -0.293 -10.579 1.00 94.81 313 ARG A N 1
ATOM 2565 C CA . ARG A 1 313 ? 11.998 0.175 -9.199 1.00 94.81 313 ARG A CA 1
ATOM 2566 C C . ARG A 1 313 ? 12.705 -0.759 -8.235 1.00 94.81 313 ARG A C 1
ATOM 2568 O O . ARG A 1 313 ? 12.463 -1.965 -8.271 1.00 94.81 313 ARG A O 1
ATOM 2575 N N . LEU A 1 314 ? 13.559 -0.196 -7.386 1.00 96.12 314 LEU A N 1
ATOM 2576 C CA . LEU A 1 314 ? 14.203 -0.875 -6.264 1.00 96.12 314 LEU A CA 1
ATOM 2577 C C . LEU A 1 314 ? 13.602 -0.329 -4.978 1.00 96.12 314 LEU A C 1
ATOM 2579 O O . LEU A 1 314 ? 13.690 0.863 -4.725 1.00 96.12 314 LEU A O 1
ATOM 2583 N N . GLU A 1 315 ? 13.004 -1.190 -4.172 1.00 95.88 315 GLU A N 1
ATOM 2584 C CA . GLU A 1 315 ? 12.325 -0.839 -2.932 1.00 95.88 315 GLU A CA 1
ATOM 2585 C C . GLU A 1 315 ? 12.896 -1.669 -1.784 1.00 95.88 315 GLU A C 1
ATOM 2587 O O . GLU A 1 315 ? 13.126 -2.872 -1.927 1.00 95.88 315 GLU A O 1
ATOM 2592 N N . VAL A 1 316 ? 13.137 -1.034 -0.644 1.00 96.56 316 VAL A N 1
ATOM 2593 C CA . VAL A 1 316 ? 13.630 -1.683 0.568 1.00 96.56 316 VAL A CA 1
ATOM 2594 C C . VAL A 1 316 ? 12.770 -1.295 1.758 1.00 96.56 316 VAL A C 1
ATOM 2596 O O . VAL A 1 316 ? 12.434 -0.129 1.954 1.00 96.56 316 VAL A O 1
ATOM 2599 N N . ARG A 1 317 ? 12.429 -2.293 2.568 1.00 97.00 317 ARG A N 1
ATOM 2600 C CA . ARG A 1 317 ? 11.692 -2.114 3.813 1.00 97.00 317 ARG A CA 1
ATOM 2601 C C . ARG A 1 317 ? 12.656 -1.990 4.972 1.00 97.00 317 ARG A C 1
ATOM 2603 O O . ARG A 1 317 ? 13.409 -2.931 5.240 1.00 97.00 317 ARG A O 1
ATOM 2610 N N . VAL A 1 318 ? 12.572 -0.885 5.693 1.00 96.25 318 VAL A N 1
ATOM 2611 C CA . VAL A 1 318 ? 13.433 -0.580 6.841 1.00 96.25 318 VAL A CA 1
ATOM 2612 C C . VAL A 1 318 ? 12.609 -0.010 7.994 1.00 96.25 318 VAL A C 1
ATOM 2614 O O . VAL A 1 318 ? 11.479 0.429 7.768 1.00 96.25 318 VAL A O 1
ATOM 2617 N N . PRO A 1 319 ? 13.119 -0.036 9.235 1.00 96.06 319 PRO A N 1
ATOM 2618 C CA . PRO A 1 319 ? 12.536 0.739 10.319 1.00 96.06 319 PRO A CA 1
ATOM 2619 C C . PRO A 1 319 ? 12.472 2.237 9.979 1.00 96.06 319 PRO A C 1
ATOM 2621 O O . PRO A 1 319 ? 13.306 2.748 9.231 1.00 96.06 319 PRO A O 1
ATOM 2624 N N . LEU A 1 320 ? 11.468 2.941 10.501 1.00 93.94 320 LEU A N 1
ATOM 2625 C CA . LEU A 1 320 ? 11.152 4.324 10.130 1.00 93.94 320 LEU A CA 1
ATOM 2626 C C . LEU A 1 320 ? 12.305 5.299 10.410 1.00 93.94 320 LEU A C 1
ATOM 2628 O O . LEU A 1 320 ? 12.488 6.251 9.659 1.00 93.94 320 LEU A O 1
ATOM 2632 N N . ASN A 1 321 ? 13.111 5.052 11.443 1.00 94.06 321 ASN A N 1
ATOM 2633 C CA . ASN A 1 321 ? 14.301 5.860 11.735 1.00 94.06 321 ASN A CA 1
ATOM 2634 C C . ASN A 1 321 ? 15.397 5.766 10.660 1.00 94.06 321 ASN A C 1
ATOM 2636 O O . ASN A 1 321 ? 16.215 6.671 10.582 1.00 94.06 321 ASN A O 1
ATOM 2640 N N . HIS A 1 322 ? 15.389 4.736 9.812 1.00 94.19 322 HIS A N 1
ATOM 2641 C CA . HIS A 1 322 ? 16.326 4.584 8.693 1.00 94.19 322 HIS A CA 1
ATOM 2642 C C . HIS A 1 322 ? 15.779 5.115 7.359 1.00 94.19 322 HIS A C 1
ATOM 2644 O O . HIS A 1 322 ? 16.442 4.984 6.328 1.00 94.19 322 HIS A O 1
ATOM 2650 N N . ALA A 1 323 ? 14.573 5.698 7.347 1.00 91.19 323 ALA A N 1
ATOM 2651 C CA . ALA A 1 323 ? 13.902 6.145 6.124 1.00 91.19 323 ALA A CA 1
ATOM 2652 C C . ALA A 1 323 ? 14.754 7.113 5.289 1.00 91.19 323 ALA A C 1
ATOM 2654 O O . ALA A 1 323 ? 14.711 7.080 4.061 1.00 91.19 323 ALA A O 1
ATOM 2655 N N . GLN A 1 324 ? 15.525 7.972 5.958 1.00 89.75 324 GLN A N 1
ATOM 2656 C CA . GLN A 1 324 ? 16.296 9.025 5.306 1.00 89.75 324 GLN A CA 1
ATOM 2657 C C . GLN A 1 324 ? 17.695 8.570 4.884 1.00 89.75 324 GLN A C 1
ATOM 2659 O O . GLN A 1 324 ? 18.204 9.094 3.896 1.00 89.75 324 GLN A O 1
ATOM 2664 N N . ASP A 1 325 ? 18.258 7.543 5.524 1.00 89.25 325 ASP A N 1
ATOM 2665 C CA . ASP A 1 325 ? 19.659 7.133 5.334 1.00 89.25 325 ASP A CA 1
ATOM 2666 C C . ASP A 1 325 ? 19.845 6.069 4.245 1.00 89.25 325 ASP A C 1
ATOM 2668 O O . ASP A 1 325 ? 20.944 5.861 3.728 1.00 89.25 325 ASP A O 1
ATOM 2672 N N . ILE A 1 326 ? 18.764 5.379 3.885 1.00 90.50 326 ILE A N 1
ATOM 2673 C CA . ILE A 1 326 ? 18.795 4.239 2.971 1.00 90.50 326 ILE A CA 1
ATOM 2674 C C . ILE A 1 326 ? 18.487 4.653 1.532 1.00 90.50 326 ILE A C 1
ATOM 2676 O O . ILE A 1 326 ? 17.636 5.508 1.278 1.00 90.50 326 ILE A O 1
ATOM 2680 N N . LEU A 1 327 ? 19.176 4.006 0.582 1.00 89.25 327 LEU A N 1
ATOM 2681 C CA . LEU A 1 327 ? 19.083 4.291 -0.856 1.00 89.25 327 LEU A CA 1
ATOM 2682 C C . LEU A 1 327 ? 19.359 5.769 -1.192 1.00 89.25 327 LEU A C 1
ATOM 2684 O O . LEU A 1 327 ? 18.750 6.333 -2.093 1.00 89.25 327 LEU A O 1
ATOM 2688 N N . THR A 1 328 ? 20.267 6.406 -0.455 1.00 85.88 328 THR A N 1
ATOM 2689 C CA . THR A 1 328 ? 20.678 7.801 -0.682 1.00 85.88 328 THR A CA 1
ATOM 2690 C C . THR A 1 328 ? 21.620 7.947 -1.869 1.00 85.88 328 THR A C 1
ATOM 2692 O O . THR A 1 328 ? 21.657 8.992 -2.505 1.00 85.88 328 THR A O 1
ATOM 2695 N N . GLN A 1 329 ? 22.383 6.900 -2.184 1.00 83.38 329 GLN A N 1
ATOM 2696 C CA . GLN A 1 329 ? 23.316 6.876 -3.302 1.00 83.38 329 GLN A CA 1
ATOM 2697 C C . GLN A 1 329 ? 23.321 5.490 -3.932 1.00 83.38 329 GLN A C 1
ATOM 2699 O O . GLN A 1 329 ? 23.416 4.484 -3.230 1.00 83.38 329 GLN A O 1
ATOM 2704 N N . ILE A 1 330 ? 23.282 5.439 -5.262 1.00 87.69 330 ILE A N 1
ATOM 2705 C CA . ILE A 1 330 ? 23.454 4.205 -6.023 1.00 87.69 330 ILE A CA 1
ATOM 2706 C C . ILE A 1 330 ? 24.554 4.412 -7.077 1.00 87.69 330 ILE A C 1
ATOM 2708 O O . ILE A 1 330 ? 24.482 5.351 -7.873 1.00 87.69 330 ILE A O 1
ATOM 2712 N N . PRO A 1 331 ? 25.614 3.583 -7.105 1.00 90.75 331 PRO A N 1
ATOM 2713 C CA . PRO A 1 331 ? 26.686 3.764 -8.076 1.00 90.75 331 PRO A CA 1
ATOM 2714 C C . PRO A 1 331 ? 26.173 3.618 -9.514 1.00 90.75 331 PRO A C 1
ATOM 2716 O O . PRO A 1 331 ? 25.542 2.614 -9.845 1.00 90.75 331 PRO A O 1
ATOM 2719 N N . ARG A 1 332 ? 26.532 4.548 -10.412 1.00 89.69 332 ARG A N 1
ATOM 2720 C CA . ARG A 1 332 ? 26.178 4.461 -11.848 1.00 89.69 332 ARG A CA 1
ATOM 2721 C C . ARG A 1 332 ? 26.599 3.137 -12.486 1.00 89.69 332 ARG A C 1
ATOM 2723 O O . ARG A 1 332 ? 25.877 2.581 -13.305 1.00 89.69 332 ARG A O 1
ATOM 2730 N N . ARG A 1 333 ? 27.741 2.585 -12.063 1.00 93.56 333 ARG A N 1
ATOM 2731 C CA . ARG A 1 333 ? 28.186 1.254 -12.492 1.00 93.56 333 ARG A CA 1
ATOM 2732 C C . ARG A 1 333 ? 27.180 0.162 -12.124 1.00 93.56 333 ARG A C 1
ATOM 2734 O O . ARG A 1 333 ? 26.908 -0.696 -12.951 1.00 93.56 333 ARG A O 1
ATOM 2741 N N . LEU A 1 334 ? 26.605 0.209 -10.920 1.00 94.88 334 LEU A N 1
ATOM 2742 C CA . LEU A 1 334 ? 25.597 -0.761 -10.500 1.00 94.88 334 LEU A CA 1
ATOM 2743 C C . LEU A 1 334 ? 24.351 -0.663 -11.383 1.00 94.88 334 LEU A C 1
ATOM 2745 O O . LEU A 1 334 ? 23.855 -1.693 -11.824 1.00 94.88 334 LEU A O 1
ATOM 2749 N N . ILE A 1 335 ? 23.883 0.550 -11.692 1.00 93.81 335 ILE A N 1
ATOM 2750 C CA . ILE A 1 335 ? 22.768 0.766 -12.629 1.00 93.81 335 ILE A CA 1
ATOM 2751 C C . ILE A 1 335 ? 23.083 0.112 -13.983 1.00 93.81 335 ILE A C 1
ATOM 2753 O O . ILE A 1 335 ? 22.332 -0.746 -14.445 1.00 93.81 335 ILE A O 1
ATOM 2757 N N . ASN A 1 336 ? 24.229 0.451 -14.578 1.00 93.19 336 ASN A N 1
ATOM 2758 C CA . ASN A 1 336 ? 24.629 -0.041 -15.900 1.00 93.19 336 ASN A CA 1
ATOM 2759 C C . ASN A 1 336 ? 24.779 -1.570 -15.952 1.00 93.19 336 ASN A C 1
ATOM 2761 O O . ASN A 1 336 ? 24.395 -2.200 -16.939 1.00 93.19 336 ASN A O 1
ATOM 2765 N N . ASP A 1 337 ? 25.319 -2.168 -14.889 1.00 94.44 337 ASP A N 1
ATOM 2766 C CA . ASP A 1 337 ? 25.584 -3.605 -14.823 1.00 94.44 337 ASP A CA 1
ATOM 2767 C C . ASP A 1 337 ? 24.308 -4.420 -14.542 1.00 94.44 337 ASP A C 1
ATOM 2769 O O . ASP A 1 337 ? 24.238 -5.597 -14.913 1.00 94.44 337 ASP A O 1
ATOM 2773 N N . THR A 1 338 ? 23.301 -3.820 -13.892 1.00 96.94 338 THR A N 1
ATOM 2774 C CA . THR A 1 338 ? 22.120 -4.536 -13.371 1.00 96.94 338 THR A CA 1
ATOM 2775 C C . THR A 1 338 ? 20.816 -4.235 -14.097 1.00 96.94 338 THR A C 1
ATOM 2777 O O . THR A 1 338 ? 19.873 -5.009 -13.944 1.00 96.94 338 THR A O 1
ATOM 2780 N N . MET A 1 339 ? 20.746 -3.179 -14.907 1.00 96.62 339 MET A N 1
ATOM 2781 C CA . MET A 1 339 ? 19.535 -2.805 -15.641 1.00 96.62 339 MET A CA 1
ATOM 2782 C C . MET A 1 339 ? 19.684 -2.986 -17.150 1.00 96.62 339 MET A C 1
ATOM 2784 O O . MET A 1 339 ? 20.775 -2.936 -17.724 1.00 96.62 339 MET A O 1
ATOM 2788 N N . VAL A 1 340 ? 18.563 -3.209 -17.821 1.00 95.56 340 VAL A N 1
ATOM 2789 C CA . VAL A 1 340 ? 18.456 -3.204 -19.279 1.00 95.56 340 VAL A CA 1
ATOM 2790 C C . VAL A 1 340 ? 17.342 -2.254 -19.688 1.00 95.56 340 VAL A C 1
ATOM 2792 O O . VAL A 1 340 ? 16.352 -2.098 -18.977 1.00 95.56 340 VAL A O 1
ATOM 2795 N N . GLN A 1 341 ? 17.542 -1.598 -20.822 1.00 96.25 341 GLN A N 1
ATOM 2796 C CA . GLN A 1 341 ? 16.590 -0.670 -21.408 1.00 96.25 341 GLN A CA 1
ATOM 2797 C C . GLN A 1 341 ? 16.154 -1.262 -22.739 1.00 96.25 341 GLN A C 1
ATOM 2799 O O . GLN A 1 341 ? 16.997 -1.594 -23.574 1.00 96.25 341 GLN A O 1
ATOM 2804 N N . ILE A 1 342 ? 14.852 -1.446 -22.907 1.00 95.38 342 ILE A N 1
ATOM 2805 C CA . ILE A 1 342 ? 14.267 -2.042 -24.106 1.00 95.38 342 ILE A CA 1
ATOM 2806 C C . ILE A 1 342 ? 13.358 -0.984 -24.719 1.00 95.38 342 ILE A C 1
ATOM 2808 O O . ILE A 1 342 ? 12.559 -0.418 -23.976 1.00 95.38 342 ILE A O 1
ATOM 2812 N N . PRO A 1 343 ? 13.464 -0.683 -26.026 1.00 95.69 343 PRO A N 1
ATOM 2813 C CA . PRO A 1 343 ? 12.560 0.268 -26.663 1.00 95.69 343 PRO A CA 1
ATOM 2814 C C . PRO A 1 343 ? 11.107 -0.104 -26.366 1.00 95.69 343 PRO A C 1
ATOM 2816 O O . PRO A 1 343 ? 10.718 -1.251 -26.592 1.00 95.69 343 PRO A O 1
ATOM 2819 N N . SER A 1 344 ? 10.315 0.845 -25.869 1.00 94.44 344 SER A N 1
ATOM 2820 C CA . SER A 1 344 ? 8.965 0.577 -25.353 1.00 94.44 344 SER A CA 1
ATOM 2821 C C . SER A 1 344 ? 8.077 -0.112 -26.385 1.00 94.44 344 SER A C 1
ATOM 2823 O O . SER A 1 344 ? 7.391 -1.078 -26.077 1.00 94.44 344 SER A O 1
ATOM 2825 N N . ARG A 1 345 ? 8.184 0.293 -27.653 1.00 92.19 345 ARG A N 1
ATOM 2826 C CA . ARG A 1 345 ? 7.476 -0.338 -28.776 1.00 92.19 345 ARG A CA 1
ATOM 2827 C C . ARG A 1 345 ? 7.808 -1.823 -28.983 1.00 92.19 345 ARG A C 1
ATOM 2829 O O . ARG A 1 345 ? 6.967 -2.534 -29.503 1.00 92.19 345 ARG A O 1
ATOM 2836 N N . ASN A 1 346 ? 9.024 -2.262 -28.653 1.00 92.19 346 ASN A N 1
ATOM 2837 C CA . ASN A 1 346 ? 9.439 -3.663 -28.798 1.00 92.19 346 ASN A CA 1
ATOM 2838 C C . ASN A 1 346 ? 9.063 -4.507 -27.578 1.00 92.19 346 ASN A C 1
ATOM 2840 O O . ASN A 1 346 ? 9.082 -5.733 -27.652 1.00 92.19 346 ASN A O 1
ATOM 2844 N N . TRP A 1 347 ? 8.863 -3.850 -26.436 1.00 91.94 347 TRP A N 1
ATOM 2845 C CA . TRP A 1 347 ? 8.505 -4.505 -25.189 1.00 91.94 347 TRP A CA 1
ATOM 2846 C C . TRP A 1 347 ? 7.041 -4.956 -25.186 1.00 91.94 347 TRP A C 1
ATOM 2848 O O . TRP A 1 347 ? 6.749 -6.073 -24.759 1.00 91.94 347 TRP A O 1
ATOM 2858 N N . TRP A 1 348 ? 6.151 -4.079 -25.652 1.00 90.44 348 TRP A N 1
ATOM 2859 C CA . TRP A 1 348 ? 4.729 -4.356 -25.873 1.00 90.44 348 TRP A CA 1
ATOM 2860 C C . TRP A 1 348 ? 4.508 -5.149 -27.155 1.00 90.44 348 TRP A C 1
ATOM 2862 O O . TRP A 1 348 ? 3.619 -6.031 -27.135 1.00 90.44 348 TRP A O 1
#

Foldseek 3Di:
DDDDQVQFQWDFPAADPDFKTKIKTQNLCRVVDPDSYDDPVLVQCLVQQAVLVLCCVQPVPLSVVDDNGPVSQCVVQQDPVRDGHHDDGDDDPVCVVVSQVSSLVRQCVSDVRRHPIDIDMDGPDCVVVADADLDDPPPPDPPDPVCRLVSLVVSLCVVCVVDPVVVDDLQPDKDKAKDKAWDFQWAKFWFPVLVQVVQCVQQVVQPGSPVLLVPDPQKAWADDPPDPGTTKIKHQSVVSDPWWRIKTKGKPPCVLLDDPDPDLSDDDDPVLVVDPVSVVVVVVSVVVVVLSLQVQLQPNDPVRGRHNYMIIMMITMGRRVCSSVPPSDDDPVSSVVIMDIGRRNVSD

Radius of gyration: 25.7 Å; Cα contacts (8 Å, |Δi|>4): 488; chains: 1; bounding box: 64×54×66 Å